Protein AF-A0AAV0QQA9-F1 (afdb_monomer)

Organism: NCBI:txid586396

pLDDT: mean 77.58, std 16.02, range [29.86, 94.38]

Mean predicted aligned error: 12.43 Å

Solvent-accessible surface area (backbone atoms only — not comparable to full-atom values): 11443 Å² total; per-residue (Å²): 140,77,88,80,91,84,87,75,90,75,85,81,75,82,81,75,74,81,84,78,64,74,69,57,43,52,48,34,55,59,49,48,31,74,75,67,46,83,84,53,61,51,66,62,53,77,58,55,70,63,53,49,38,50,51,11,55,74,72,71,30,35,32,35,40,39,40,46,50,91,84,52,66,86,41,33,60,57,30,48,58,58,16,48,31,25,69,72,39,20,53,53,39,59,76,53,29,38,33,35,56,30,35,35,84,43,76,69,24,26,51,45,36,69,76,71,67,56,70,92,45,61,36,30,38,34,36,31,38,59,41,84,85,81,44,69,43,81,76,46,79,45,66,37,78,59,55,40,69,57,50,47,53,50,54,51,48,53,47,63,71,41,46,61,54,51,54,51,55,48,56,52,47,53,53,50,52,55,51,51,54,53,51,54,50,52,55,52,52,51,54,51,53,53,55,54,60,65,71,78,114

Nearest PDB structures (foldseek):
  4ip6-assembly1_A  TM=7.383E-01  e=5.558E-05  Escherichia coli K-12
  2fwg-assembly1_A  TM=7.331E-01  e=1.052E-04  Escherichia coli
  2ju5-assembly1_A  TM=7.297E-01  e=1.122E-04  Chlamydia pneumoniae TW-183
  6dnu-assembly1_A  TM=6.941E-01  e=3.773E-04  Neisseria meningitidis alpha14
  1x5d-assembly1_A  TM=6.398E-01  e=3.509E-02  Homo sapiens

Secondary structure (DSSP, 8-state):
-------------------SSTHHHHHHHHHHHHHH-SSS---B--S-HHHHHHHHHHHT-EEEEEEE-TT--SSHHHIIIIIIT-HHHHHHHHHHEEEEEEETTSHHHHHIIIIII--SSSSEEEEEEE-STT-EEEEEEEES---HHHHHHHHHHHHHHHHHHHHHHHHHHHHHHHHHHHHHHHHHHHHHHHHHHTT--

Radius of gyration: 24.51 Å; Cα contacts (8 Å, |Δi|>4): 248; chains: 1; bounding box: 52×79×66 Å

InterPro domains:
  IPR006577 UAS [SM00594] (27-156)
  IPR036249 Thioredoxin-like superfamily [SSF52833] (24-165)
  IPR049483 Fas-associated factor 1/2-like, UAS domain [PF21021] (28-101)
  IPR050730 UBX domain-containing protein [PTHR23322] (15-189)

Sequence (201 aa):
MGNGSSRGEGRGRRDTNPEAGEDKEWTFLATFERQYGSSTHPFFYTCRFPEALKIADEERKFVFIYLHSPADRHFTPAFCKHTLSSDRVVQYLDDNFVTWGALADRGEGRQMAKTLLRPGTFPCCAVVAPAAGEDMTVLQQMEGPMSPEKLVEILRRTVEDHGLAFGHERAKERKRSKARAKEEEKLREEKLKKKKGQQYY

Foldseek 3Di:
DYDDDDDDDDDDDPPPPPPPAQPFLVVFVVVLCVLQNPPFAADADSDDLLVLQVVCVVVVAWAKEWEDEPVDPPAARVCSNFARRDPLNRVLCNVHHHYHYHYCVDDVNVVCCPPPQVAPAPRKMWIWHRDPDSDIDTQDIDHDHDGNVRNSVVVVVSCVVCVVVVVVVVVVVVVVVVVVVVVVVVVVVVVVVVVVVVVVD

Structure (mmCIF, N/CA/C/O backbone):
data_AF-A0AAV0QQA9-F1
#
_entry.id   AF-A0AAV0QQA9-F1
#
loop_
_atom_site.group_PDB
_atom_site.id
_atom_site.type_symbol
_atom_site.label_atom_id
_atom_site.label_alt_id
_atom_site.label_comp_id
_atom_site.label_asym_id
_atom_site.label_entity_id
_atom_site.label_seq_id
_atom_site.pdbx_PDB_ins_code
_atom_site.Cartn_x
_atom_site.Cartn_y
_atom_site.Cartn_z
_atom_site.occupancy
_atom_site.B_iso_or_equiv
_atom_site.auth_seq_id
_atom_site.auth_comp_id
_atom_site.auth_asym_id
_atom_site.auth_atom_id
_atom_site.pdbx_PDB_model_num
ATOM 1 N N . MET A 1 1 ? -35.594 66.632 -3.959 1.00 41.66 1 MET A N 1
ATOM 2 C CA . MET A 1 1 ? -35.094 65.738 -5.027 1.00 41.66 1 MET A CA 1
ATOM 3 C C . MET A 1 1 ? -33.586 65.681 -4.854 1.00 41.66 1 MET A C 1
ATOM 5 O O . MET A 1 1 ? -32.975 66.727 -4.941 1.00 41.66 1 MET A O 1
ATOM 9 N N . GLY A 1 2 ? -32.897 64.612 -4.497 1.00 36.81 2 GLY A N 1
ATOM 10 C CA . GLY A 1 2 ? -33.199 63.205 -4.283 1.00 36.81 2 GLY A CA 1
ATOM 11 C C . GLY A 1 2 ? -31.837 62.507 -4.390 1.00 36.81 2 GLY A C 1
ATOM 12 O O . GLY A 1 2 ? -31.191 62.710 -5.404 1.00 36.81 2 GLY A O 1
ATOM 13 N N . ASN A 1 3 ? -31.433 61.797 -3.329 1.00 29.86 3 ASN A N 1
ATOM 14 C CA . ASN A 1 3 ? -30.496 60.658 -3.224 1.00 29.86 3 ASN A CA 1
ATOM 15 C C . ASN A 1 3 ? -29.191 60.659 -4.069 1.00 29.86 3 ASN A C 1
ATOM 17 O O . ASN A 1 3 ? -29.175 60.951 -5.248 1.00 29.86 3 ASN A O 1
ATOM 21 N N . GLY A 1 4 ? -28.040 60.216 -3.578 1.00 32.75 4 GLY A N 1
ATOM 22 C CA . GLY A 1 4 ? -27.778 59.400 -2.409 1.00 32.75 4 GLY A CA 1
ATOM 23 C C . GLY A 1 4 ? -26.298 59.017 -2.351 1.00 32.75 4 GLY A C 1
ATOM 24 O O . GLY A 1 4 ? -25.580 59.010 -3.348 1.00 32.75 4 GLY A O 1
ATOM 25 N N . SER A 1 5 ? -25.883 58.725 -1.127 1.00 45.81 5 SER A N 1
ATOM 26 C CA . SER A 1 5 ? -24.598 58.176 -0.710 1.00 45.81 5 SER A CA 1
ATOM 27 C C . SER A 1 5 ? -24.237 56.885 -1.454 1.00 45.81 5 SER A C 1
ATOM 29 O O . SER A 1 5 ? -25.099 56.018 -1.594 1.00 45.81 5 SER A O 1
ATOM 31 N N . SER A 1 6 ? -22.976 56.719 -1.873 1.00 41.59 6 SER A N 1
ATOM 32 C CA . SER A 1 6 ? -22.348 55.398 -2.053 1.00 41.59 6 SER A CA 1
ATOM 33 C C . SER A 1 6 ? -20.850 55.495 -2.338 1.00 41.59 6 SER A C 1
ATOM 35 O O . SER A 1 6 ? -20.428 55.799 -3.448 1.00 41.59 6 SER A O 1
ATOM 37 N N . ARG A 1 7 ? -20.045 55.118 -1.346 1.00 38.47 7 ARG A N 1
ATOM 38 C CA . ARG A 1 7 ? -18.920 54.192 -1.542 1.00 38.47 7 ARG A CA 1
ATOM 39 C C . ARG A 1 7 ? -18.664 53.493 -0.212 1.00 38.47 7 ARG A C 1
ATOM 41 O O . ARG A 1 7 ? -17.766 53.840 0.543 1.00 38.47 7 ARG A O 1
ATOM 48 N N . GLY A 1 8 ? -19.580 52.576 0.092 1.00 36.56 8 GLY A N 1
ATOM 49 C CA . GLY A 1 8 ? -19.473 51.665 1.218 1.00 36.56 8 GLY A CA 1
ATOM 50 C C . GLY A 1 8 ? -18.363 50.646 0.991 1.00 36.56 8 GLY A C 1
ATOM 51 O O . GLY A 1 8 ? -18.184 50.123 -0.110 1.00 36.56 8 GLY A O 1
ATOM 52 N N . GLU A 1 9 ? -17.643 50.373 2.070 1.00 42.25 9 GLU A N 1
ATOM 53 C CA . GLU A 1 9 ? -16.852 49.170 2.263 1.00 42.25 9 GLU A CA 1
ATOM 54 C C . GLU A 1 9 ? -17.749 47.933 2.106 1.00 42.25 9 GLU A C 1
ATOM 56 O O . GLU A 1 9 ? -18.816 47.832 2.713 1.00 42.25 9 GLU A O 1
ATOM 61 N N . GLY A 1 10 ? -17.310 46.980 1.287 1.00 36.19 10 GLY A N 1
ATOM 62 C CA . GLY A 1 10 ? -18.016 45.733 1.018 1.00 36.19 10 GLY A CA 1
ATOM 63 C C . GLY A 1 10 ? -17.043 44.567 1.027 1.00 36.19 10 GLY A C 1
ATOM 64 O O . GLY A 1 10 ? -16.329 44.326 0.062 1.00 36.19 10 GLY A O 1
ATOM 65 N N . ARG A 1 11 ? -17.018 43.868 2.160 1.00 37.09 11 ARG A N 1
ATOM 66 C CA . ARG A 1 11 ? -16.350 42.587 2.395 1.00 37.09 11 ARG A CA 1
ATOM 67 C C . ARG A 1 11 ? -16.801 41.508 1.406 1.00 37.09 11 ARG A C 1
ATOM 69 O O . ARG A 1 11 ? -17.987 41.396 1.120 1.00 37.09 11 ARG A O 1
ATOM 76 N N . GLY A 1 12 ? -15.880 40.589 1.114 1.00 34.88 12 GLY A N 1
ATOM 77 C CA . GLY A 1 12 ? -16.181 39.232 0.651 1.00 34.88 12 GLY A CA 1
ATOM 78 C C . GLY A 1 12 ? -16.354 39.146 -0.866 1.00 34.88 12 GLY A C 1
ATOM 79 O O . GLY A 1 12 ? -17.072 39.925 -1.464 1.00 34.88 12 GLY A O 1
ATOM 80 N N . ARG A 1 13 ? -15.735 38.194 -1.550 1.00 37.91 13 ARG A N 1
ATOM 81 C CA . ARG A 1 13 ? -15.593 36.797 -1.156 1.00 37.91 13 ARG A CA 1
ATOM 82 C C . ARG A 1 13 ? -14.170 36.336 -1.449 1.00 37.91 13 ARG A C 1
ATOM 84 O O . ARG A 1 13 ? -13.656 36.533 -2.540 1.00 37.91 13 ARG A O 1
ATOM 91 N N . ARG A 1 14 ? -13.541 35.710 -0.449 1.00 38.16 14 ARG A N 1
ATOM 92 C CA . ARG A 1 14 ? -12.559 34.669 -0.739 1.00 38.16 14 ARG A CA 1
ATOM 93 C C . ARG A 1 14 ? -13.340 33.641 -1.537 1.00 38.16 14 ARG A C 1
ATOM 95 O O . ARG A 1 14 ? -14.238 33.023 -0.967 1.00 38.16 14 ARG A O 1
ATOM 102 N N . ASP A 1 15 ? -13.021 33.499 -2.813 1.00 35.72 15 ASP A N 1
ATOM 103 C CA . ASP A 1 15 ? -13.342 32.289 -3.547 1.00 35.72 15 ASP A CA 1
ATOM 104 C C . ASP A 1 15 ? -12.532 31.177 -2.878 1.00 35.72 15 ASP A C 1
ATOM 106 O O . ASP A 1 15 ? -11.399 30.864 -3.239 1.00 35.72 15 ASP A O 1
ATOM 110 N N . THR A 1 16 ? -13.070 30.648 -1.781 1.00 38.66 16 THR A N 1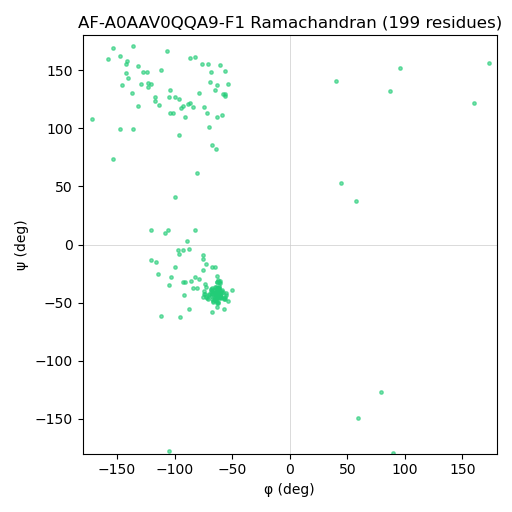
ATOM 111 C CA . THR A 1 16 ? -12.681 29.345 -1.272 1.00 38.66 16 THR A CA 1
ATOM 112 C C . THR A 1 16 ? -13.174 28.370 -2.318 1.00 38.66 16 THR A C 1
ATOM 114 O O . THR A 1 16 ? -14.306 27.912 -2.223 1.00 38.66 16 THR A O 1
ATOM 117 N N . ASN A 1 17 ? -12.361 28.137 -3.347 1.00 38.09 17 ASN A N 1
ATOM 118 C CA . ASN A 1 17 ? -12.545 27.009 -4.237 1.00 38.09 17 ASN A CA 1
ATOM 119 C C . ASN A 1 17 ? -12.371 25.735 -3.389 1.00 38.09 17 ASN A C 1
ATOM 121 O O . ASN A 1 17 ? -11.249 25.491 -2.932 1.00 38.09 17 ASN A O 1
ATOM 125 N N . PRO A 1 18 ? -13.430 24.953 -3.113 1.00 44.25 18 PRO A N 1
ATOM 126 C CA . PRO A 1 18 ? -13.302 23.693 -2.397 1.00 44.25 18 PRO A CA 1
ATOM 127 C C . PRO A 1 18 ? -13.002 22.525 -3.354 1.00 44.25 18 PRO A C 1
ATOM 129 O O . PRO A 1 18 ? -12.749 21.422 -2.887 1.00 44.25 18 PRO A O 1
ATOM 132 N N . GLU A 1 19 ? -12.966 22.742 -4.672 1.00 43.50 19 GLU A N 1
ATOM 133 C CA . GLU A 1 19 ? -12.938 21.680 -5.691 1.00 43.50 19 GLU A CA 1
ATOM 134 C C . GLU A 1 19 ? -11.530 21.411 -6.253 1.00 43.50 19 GLU A C 1
ATOM 136 O O . GLU A 1 19 ? -11.341 21.264 -7.449 1.00 43.50 19 GLU A O 1
ATOM 141 N N . ALA A 1 20 ? -10.489 21.402 -5.415 1.00 46.44 20 ALA A N 1
ATOM 142 C CA . ALA A 1 20 ? -9.110 21.115 -5.865 1.00 46.44 20 ALA A CA 1
ATOM 143 C C . ALA A 1 20 ? -8.479 19.891 -5.176 1.00 46.44 20 ALA A C 1
ATOM 145 O O . ALA A 1 20 ? -7.248 19.705 -5.223 1.00 46.44 20 ALA A O 1
ATOM 146 N N . GLY A 1 21 ? -9.317 19.118 -4.481 1.00 45.38 21 GLY A N 1
ATOM 147 C CA . GLY A 1 21 ? -8.958 17.877 -3.803 1.00 45.38 21 GLY A CA 1
ATOM 148 C C . GLY A 1 21 ? -9.063 16.673 -4.732 1.00 45.38 21 GLY A C 1
ATOM 149 O O . GLY A 1 21 ? -8.058 16.014 -4.940 1.00 45.38 21 GLY A O 1
ATOM 150 N N . GLU A 1 22 ? -10.231 16.469 -5.343 1.00 43.78 22 GLU A N 1
ATOM 151 C CA . GLU A 1 22 ? -10.630 15.202 -5.986 1.00 43.78 22 GLU A CA 1
ATOM 152 C C . GLU A 1 22 ? -9.960 14.936 -7.353 1.00 43.78 22 GLU A C 1
ATOM 154 O O . GLU A 1 22 ? -9.802 13.789 -7.771 1.00 43.78 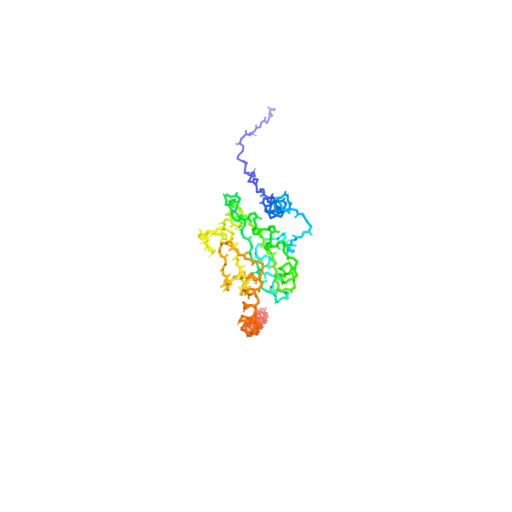22 GLU A O 1
ATOM 159 N N . ASP A 1 23 ? -9.476 15.975 -8.043 1.00 53.06 23 ASP A N 1
ATOM 160 C CA . ASP A 1 23 ? -8.895 15.839 -9.389 1.00 53.06 23 ASP A CA 1
ATOM 161 C C . ASP A 1 23 ? -7.504 15.174 -9.411 1.00 53.06 23 ASP A C 1
ATOM 163 O O . ASP A 1 23 ? -6.998 14.766 -10.465 1.00 53.06 23 ASP A O 1
ATOM 167 N N . LYS A 1 24 ? -6.814 15.095 -8.267 1.00 56.16 24 LYS A N 1
ATOM 168 C CA . LYS A 1 24 ? -5.381 14.753 -8.223 1.00 56.16 24 LYS A CA 1
ATOM 169 C C . LYS A 1 24 ? -5.122 13.265 -8.037 1.00 56.16 24 LYS A C 1
ATOM 171 O O . LYS A 1 24 ? -4.135 12.772 -8.587 1.00 56.16 24 LYS A O 1
ATOM 176 N N . GLU A 1 25 ? -5.977 12.547 -7.317 1.00 56.91 25 GLU A N 1
ATOM 177 C CA . GLU A 1 25 ? -5.848 11.099 -7.139 1.00 56.91 25 GLU A CA 1
ATOM 178 C C . GLU A 1 25 ? -6.235 10.357 -8.422 1.00 56.91 25 GLU A C 1
ATOM 180 O O . GLU A 1 25 ? -5.486 9.492 -8.885 1.00 56.91 25 GLU A O 1
ATOM 185 N N . TRP A 1 26 ? -7.320 10.775 -9.085 1.00 61.62 26 TRP A N 1
ATOM 186 C CA . TRP A 1 26 ? -7.702 10.213 -10.385 1.00 61.62 26 TRP A CA 1
ATOM 187 C C . TRP A 1 26 ? -6.615 10.440 -11.446 1.00 61.62 26 TRP A C 1
ATOM 189 O O . TRP A 1 26 ? -6.370 9.589 -12.304 1.00 61.62 26 TRP A O 1
ATOM 199 N N . THR A 1 27 ? -5.870 11.545 -11.327 1.00 74.50 27 THR A N 1
ATOM 200 C CA . THR A 1 27 ? -4.728 11.849 -12.196 1.00 74.50 27 THR A CA 1
ATOM 201 C C . THR A 1 27 ? -3.619 10.790 -12.117 1.00 74.50 27 THR A C 1
ATOM 203 O O . THR A 1 27 ? -2.957 10.554 -13.134 1.00 74.50 27 THR A O 1
ATOM 206 N N . PHE A 1 28 ? -3.382 10.146 -10.965 1.00 82.56 28 PHE A N 1
ATOM 207 C CA . PHE A 1 28 ? -2.393 9.063 -10.872 1.00 82.56 28 PHE A CA 1
ATOM 208 C C . PHE A 1 28 ? -2.853 7.845 -11.674 1.00 82.56 28 PHE A C 1
ATOM 210 O O . PHE A 1 28 ? -2.153 7.453 -12.609 1.00 82.56 28 PHE A O 1
ATOM 217 N N . LEU A 1 29 ? -4.032 7.301 -11.354 1.00 81.69 29 LEU A N 1
ATOM 218 C CA . LEU A 1 29 ? -4.533 6.075 -11.976 1.00 81.69 29 LEU A CA 1
ATOM 219 C C . LEU A 1 29 ? -4.706 6.257 -13.489 1.00 81.69 29 LEU A C 1
ATOM 221 O O . LEU A 1 29 ? -4.170 5.474 -14.268 1.00 81.69 29 LEU A O 1
ATOM 225 N N . ALA A 1 30 ? -5.298 7.374 -13.924 1.00 81.31 30 ALA A N 1
ATOM 226 C CA . ALA A 1 30 ? -5.431 7.698 -15.344 1.00 81.31 30 ALA A CA 1
ATOM 227 C C . ALA A 1 30 ? -4.074 7.860 -16.056 1.00 81.31 30 ALA A C 1
ATOM 229 O O . ALA A 1 30 ? -3.951 7.601 -17.254 1.00 81.31 30 ALA A O 1
ATOM 230 N N . THR A 1 31 ? -3.031 8.315 -15.352 1.00 81.00 31 THR A N 1
ATOM 231 C CA . THR A 1 31 ? -1.671 8.381 -15.911 1.00 81.00 31 THR A CA 1
ATOM 232 C C . THR A 1 31 ? -1.034 7.000 -15.997 1.00 81.00 31 THR A C 1
ATOM 234 O O . THR A 1 31 ? -0.378 6.712 -16.998 1.00 81.00 31 THR A O 1
ATOM 237 N N . PHE A 1 32 ? -1.235 6.161 -14.982 1.00 81.81 32 PHE A N 1
ATOM 238 C CA . PHE A 1 32 ? -0.730 4.796 -14.939 1.00 81.81 32 PHE A CA 1
ATOM 239 C C . PHE A 1 32 ? -1.352 3.952 -16.056 1.00 81.81 32 PHE A C 1
ATOM 241 O O . PHE A 1 32 ? -0.632 3.428 -16.902 1.00 81.81 32 PHE A O 1
ATOM 248 N N . GLU A 1 33 ? -2.680 3.915 -16.137 1.00 84.06 33 GLU A N 1
ATOM 249 C CA . GLU A 1 33 ? -3.412 3.159 -17.155 1.00 84.06 33 GLU A CA 1
ATOM 250 C C . GLU A 1 33 ? -3.073 3.620 -18.576 1.00 84.06 33 GLU A C 1
ATOM 252 O O . GLU A 1 33 ? -2.849 2.800 -19.464 1.00 84.06 33 GLU A O 1
ATOM 257 N N . ARG A 1 34 ? -2.924 4.932 -18.798 1.00 82.88 34 ARG A N 1
ATOM 258 C CA . ARG A 1 34 ? -2.508 5.466 -20.105 1.00 82.88 34 ARG A CA 1
ATOM 259 C C . ARG A 1 34 ? -1.103 5.011 -20.515 1.00 82.88 34 ARG A C 1
ATOM 261 O O . ARG A 1 34 ? -0.829 4.903 -21.707 1.00 82.88 34 ARG A O 1
ATOM 268 N N . GLN A 1 35 ? -0.195 4.803 -19.563 1.00 77.88 35 GLN A N 1
ATOM 269 C CA . GLN A 1 35 ? 1.197 4.424 -19.844 1.00 77.88 35 GLN A CA 1
ATOM 270 C C . GLN A 1 35 ? 1.418 2.907 -19.892 1.00 77.88 35 GLN A C 1
ATOM 272 O O . GLN A 1 35 ? 2.288 2.436 -20.634 1.00 77.88 35 GLN A O 1
ATOM 277 N N . TYR A 1 36 ? 0.660 2.152 -19.099 1.00 78.25 36 TYR A N 1
ATOM 278 C CA . TYR A 1 36 ? 0.912 0.734 -18.837 1.00 78.25 36 TYR A CA 1
ATOM 279 C C . TYR A 1 36 ? -0.248 -0.185 -19.237 1.00 78.25 36 TYR A C 1
ATOM 281 O O . TYR A 1 36 ? -0.022 -1.381 -19.395 1.00 78.25 36 TYR A O 1
ATOM 289 N N . GLY A 1 37 ? -1.427 0.374 -19.514 1.00 74.88 37 GLY A N 1
ATOM 290 C CA . GLY A 1 37 ? -2.650 -0.351 -19.850 1.00 74.88 37 GLY A CA 1
ATOM 291 C C . GLY A 1 37 ? -3.550 -0.574 -18.633 1.00 74.88 37 GLY A C 1
ATOM 292 O O . GLY A 1 37 ? -3.073 -0.663 -17.504 1.00 74.88 37 GLY A O 1
ATOM 293 N N . SER A 1 38 ? -4.857 -0.682 -18.875 1.00 72.31 38 SER A N 1
ATOM 294 C CA . SER A 1 38 ? -5.877 -0.907 -17.835 1.00 72.31 38 SER A CA 1
ATOM 295 C C . SER A 1 38 ? -6.151 -2.393 -17.549 1.00 72.31 38 SER A C 1
ATOM 297 O O . SER A 1 38 ? -7.064 -2.710 -16.797 1.00 72.31 38 SER A O 1
ATOM 299 N N . SER A 1 39 ? -5.439 -3.331 -18.190 1.00 70.12 39 SER A N 1
ATOM 300 C CA . SER A 1 39 ? -5.821 -4.755 -18.168 1.00 70.12 39 SER A CA 1
ATOM 301 C C . SER A 1 39 ? -5.300 -5.541 -16.965 1.00 70.12 39 SER A C 1
ATOM 303 O O . SER A 1 39 ? -5.955 -6.489 -16.544 1.00 70.12 39 SER A O 1
ATOM 305 N N . THR A 1 40 ? -4.128 -5.189 -16.429 1.00 80.06 40 THR A N 1
ATOM 306 C CA . THR A 1 40 ? -3.502 -5.955 -15.340 1.00 80.06 40 THR A CA 1
ATOM 307 C C . THR A 1 40 ? -2.730 -5.015 -14.425 1.00 80.06 40 THR A C 1
ATOM 309 O O . THR A 1 40 ? -1.618 -4.598 -14.743 1.00 80.06 40 THR A O 1
ATOM 312 N N . HIS A 1 41 ? -3.325 -4.641 -13.297 1.00 84.06 41 HIS A N 1
ATOM 313 C CA . HIS A 1 41 ? -2.672 -3.891 -12.228 1.00 84.06 41 HIS A CA 1
ATOM 314 C C . HIS A 1 41 ? -3.429 -4.097 -10.906 1.00 84.06 41 HIS A C 1
ATOM 316 O O . HIS A 1 41 ? -4.604 -4.458 -10.950 1.00 84.06 41 HIS A O 1
ATOM 322 N N . PRO A 1 42 ? -2.790 -3.852 -9.747 1.00 85.50 42 PRO A N 1
ATOM 323 C CA . PRO A 1 42 ? -3.460 -3.931 -8.451 1.00 85.50 42 PRO A CA 1
ATOM 324 C C . PRO A 1 42 ? -4.622 -2.943 -8.362 1.00 85.50 42 PRO A C 1
ATOM 326 O O . PRO A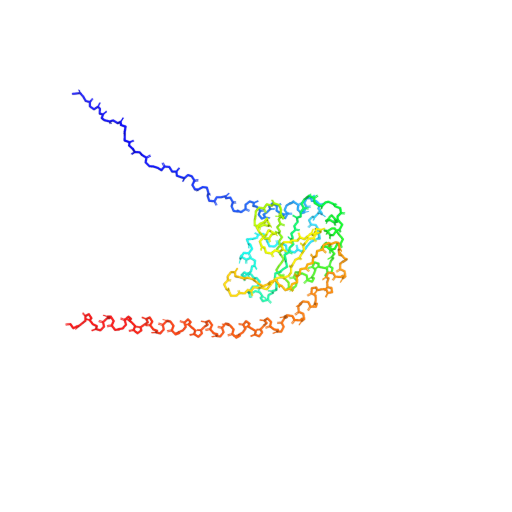 1 42 ? -4.606 -1.896 -9.024 1.00 85.50 42 PRO A O 1
ATOM 329 N N . PHE A 1 43 ? -5.608 -3.235 -7.520 1.00 87.69 43 PHE A N 1
ATOM 330 C CA . PHE A 1 43 ? -6.715 -2.321 -7.282 1.00 87.69 43 PHE A CA 1
ATOM 331 C C . PHE A 1 43 ? -6.234 -1.088 -6.502 1.00 87.69 43 PHE A C 1
ATOM 333 O O . PHE A 1 43 ? -6.030 -1.126 -5.288 1.00 87.69 43 PHE A O 1
ATOM 340 N N . PHE A 1 44 ? -6.035 0.026 -7.212 1.00 87.75 44 PHE A N 1
ATOM 341 C CA . PHE A 1 44 ? -5.629 1.291 -6.607 1.00 87.75 44 PHE A CA 1
ATOM 342 C C . PHE A 1 44 ? -6.842 2.050 -6.072 1.00 87.75 44 PHE A C 1
ATOM 344 O O . PHE A 1 44 ? -7.704 2.484 -6.836 1.00 87.75 44 PHE A O 1
ATOM 351 N N . TYR A 1 45 ? -6.868 2.293 -4.765 1.00 85.81 45 TYR A N 1
ATOM 352 C CA . TYR A 1 45 ? -7.903 3.109 -4.143 1.00 85.81 45 TYR A CA 1
ATOM 353 C C . TYR A 1 45 ? -7.712 4.584 -4.517 1.00 85.81 45 TYR A C 1
ATOM 355 O O . TYR A 1 45 ? -6.753 5.230 -4.089 1.00 85.81 45 TYR A O 1
ATOM 363 N N . THR A 1 46 ? -8.652 5.135 -5.287 1.00 82.88 46 THR A N 1
ATOM 364 C CA . THR A 1 46 ? -8.696 6.551 -5.685 1.00 82.88 46 THR A CA 1
ATOM 365 C C . THR A 1 46 ? -9.288 7.412 -4.568 1.00 82.88 46 THR A C 1
ATOM 367 O O . THR A 1 46 ? -10.359 7.996 -4.708 1.00 82.88 46 THR A O 1
ATOM 370 N N . CYS A 1 47 ? -8.617 7.423 -3.423 1.00 84.00 47 CYS A N 1
ATOM 371 C CA . CYS A 1 47 ? -9.010 8.169 -2.232 1.00 84.00 47 CYS A CA 1
ATOM 372 C C . CYS A 1 47 ? -7.781 8.852 -1.629 1.00 84.00 47 CYS A C 1
ATOM 374 O O . CYS A 1 47 ? -6.643 8.585 -2.037 1.00 84.00 47 CYS A O 1
ATOM 376 N N . ARG A 1 48 ? -7.987 9.726 -0.647 1.00 85.88 48 ARG A N 1
ATOM 377 C CA . ARG A 1 48 ? -6.866 10.371 0.043 1.00 85.88 48 ARG A CA 1
ATOM 378 C C . ARG A 1 48 ? -6.129 9.379 0.933 1.00 85.88 48 ARG A C 1
ATOM 380 O O . ARG A 1 48 ? -6.711 8.415 1.428 1.00 85.88 48 ARG A O 1
ATOM 387 N N . PHE A 1 49 ? -4.855 9.636 1.219 1.00 87.50 49 PHE A N 1
ATOM 388 C CA . PHE A 1 49 ? -4.070 8.712 2.044 1.00 87.50 49 PHE A CA 1
ATOM 389 C C . PHE A 1 49 ? -4.692 8.403 3.432 1.00 87.50 49 PHE A C 1
ATOM 391 O O . PHE A 1 49 ? -4.749 7.229 3.803 1.00 87.50 49 PHE A O 1
ATOM 398 N N . PRO A 1 50 ? -5.233 9.382 4.192 1.00 88.00 50 PRO A N 1
ATOM 399 C CA . PRO A 1 50 ? -5.911 9.093 5.461 1.00 88.00 50 PRO A CA 1
ATOM 400 C C . PRO A 1 50 ? -7.172 8.228 5.309 1.00 88.00 50 PRO A C 1
ATOM 402 O O . PRO A 1 50 ? -7.551 7.522 6.241 1.00 88.00 50 PRO A O 1
ATOM 405 N N . GLU A 1 51 ? -7.833 8.273 4.152 1.00 89.19 51 GLU A N 1
ATOM 406 C CA . GLU A 1 51 ? -8.991 7.425 3.847 1.00 89.19 51 GLU A CA 1
ATOM 407 C C . GLU A 1 51 ? -8.537 5.991 3.561 1.00 89.19 51 GLU A C 1
ATOM 409 O O . GLU A 1 51 ? -9.098 5.057 4.128 1.00 89.19 51 GLU A O 1
ATOM 414 N N . ALA A 1 52 ? -7.450 5.811 2.801 1.00 90.00 52 ALA A N 1
ATOM 415 C CA . ALA A 1 52 ? -6.836 4.500 2.586 1.00 90.00 52 ALA A CA 1
ATOM 416 C C . ALA A 1 52 ? -6.401 3.838 3.908 1.00 90.00 52 ALA A C 1
ATOM 418 O O . ALA A 1 52 ? -6.606 2.639 4.093 1.00 90.00 52 ALA A O 1
ATOM 419 N N . LEU A 1 53 ? -5.864 4.613 4.862 1.00 89.12 53 LEU A N 1
ATOM 420 C CA . LEU A 1 53 ? -5.545 4.112 6.206 1.00 89.12 53 LEU A CA 1
ATOM 421 C C . LEU A 1 53 ? -6.787 3.647 6.970 1.00 89.12 53 LEU A C 1
ATOM 423 O O . LEU A 1 53 ? -6.731 2.611 7.629 1.00 89.12 53 LEU A O 1
ATOM 427 N N . LYS A 1 54 ? -7.905 4.377 6.873 1.00 88.06 54 LYS A N 1
ATOM 428 C CA . LYS A 1 54 ? -9.175 3.987 7.506 1.00 88.06 54 LYS A CA 1
ATOM 429 C C . LYS A 1 54 ? -9.715 2.693 6.906 1.00 88.06 54 LYS A C 1
ATOM 431 O O . LYS A 1 54 ? -10.057 1.789 7.660 1.00 88.06 54 LYS A O 1
ATOM 436 N N . ILE A 1 55 ? -9.705 2.566 5.578 1.00 88.94 55 ILE A N 1
ATOM 437 C CA . ILE A 1 55 ? -10.123 1.339 4.881 1.00 88.94 55 ILE A CA 1
ATOM 438 C C . ILE A 1 55 ? -9.244 0.160 5.312 1.00 88.94 55 ILE A C 1
ATOM 440 O O . ILE A 1 55 ? -9.756 -0.893 5.679 1.00 88.94 55 ILE A O 1
ATOM 444 N N . ALA A 1 56 ? -7.923 0.341 5.349 1.00 88.38 56 ALA A N 1
ATOM 445 C CA . ALA A 1 56 ? -7.003 -0.701 5.797 1.00 88.38 56 ALA A CA 1
ATOM 446 C C . ALA A 1 56 ? -7.219 -1.080 7.268 1.00 88.38 56 ALA A C 1
ATOM 448 O O . ALA A 1 56 ? -7.174 -2.261 7.625 1.00 88.38 56 ALA A O 1
ATOM 449 N N . ASP A 1 57 ? -7.512 -0.100 8.126 1.00 85.38 57 ASP A N 1
ATOM 450 C CA . ASP A 1 57 ? -7.860 -0.342 9.522 1.00 85.38 57 ASP A CA 1
ATOM 451 C C . ASP A 1 57 ? -9.159 -1.165 9.630 1.00 85.38 57 ASP A C 1
ATOM 453 O O . ASP A 1 57 ? -9.211 -2.155 10.372 1.00 85.38 57 ASP A O 1
ATOM 457 N N . GLU A 1 58 ? -10.192 -0.825 8.860 1.00 84.75 58 GLU A N 1
ATOM 458 C CA . GLU A 1 58 ? -11.479 -1.529 8.822 1.00 84.75 58 GLU A CA 1
ATOM 459 C C . GLU A 1 58 ? -11.354 -2.959 8.273 1.00 84.75 58 GLU A C 1
ATOM 461 O O . GLU A 1 58 ? -11.816 -3.904 8.923 1.00 84.75 58 GLU A O 1
ATOM 466 N N . GLU A 1 59 ? -10.654 -3.139 7.150 1.00 85.00 59 GLU A N 1
ATOM 467 C CA . GLU A 1 59 ? -10.405 -4.438 6.507 1.00 85.00 59 GLU A CA 1
ATOM 468 C C . GLU A 1 59 ? -9.347 -5.289 7.233 1.00 85.00 59 GLU A C 1
ATOM 470 O O . GLU A 1 59 ? -9.189 -6.472 6.937 1.00 85.00 59 GLU A O 1
ATOM 475 N N . ARG A 1 60 ? -8.649 -4.721 8.227 1.00 81.38 60 ARG A N 1
ATOM 476 C CA . ARG A 1 60 ? -7.505 -5.335 8.932 1.00 81.38 60 ARG A CA 1
ATOM 477 C C . ARG A 1 60 ? -6.354 -5.728 8.005 1.00 81.38 60 ARG A C 1
ATOM 479 O O . ARG A 1 60 ? -5.692 -6.741 8.232 1.00 81.38 60 ARG A O 1
ATOM 486 N N . LYS A 1 61 ? -6.106 -4.899 7.000 1.00 88.56 61 LYS A N 1
ATOM 487 C CA . LYS A 1 61 ? -5.019 -5.048 6.034 1.00 88.56 61 LYS A CA 1
ATOM 488 C C . LYS A 1 61 ? -3.924 -4.015 6.298 1.00 88.56 61 LYS A C 1
ATOM 490 O O . LYS A 1 61 ? -4.115 -3.055 7.045 1.00 88.56 61 LYS A O 1
ATOM 495 N N . PHE A 1 62 ? -2.766 -4.214 5.680 1.00 91.06 62 PHE A N 1
ATOM 496 C CA . PHE A 1 62 ? -1.739 -3.175 5.589 1.00 91.06 62 PHE A CA 1
ATOM 497 C C . PHE A 1 62 ? -1.999 -2.296 4.362 1.00 91.06 62 PHE A C 1
ATOM 499 O O . PHE A 1 62 ? -2.691 -2.711 3.434 1.00 91.06 62 PHE A O 1
ATOM 506 N N . VAL A 1 63 ? -1.429 -1.093 4.327 1.00 92.25 63 VAL A N 1
ATOM 507 C CA . VAL A 1 63 ? -1.472 -0.245 3.130 1.00 92.25 63 VAL A CA 1
ATOM 508 C C . VAL A 1 63 ? -0.189 -0.448 2.336 1.00 92.25 63 VAL A C 1
ATOM 510 O O . VAL A 1 63 ? 0.911 -0.271 2.864 1.00 92.25 63 VAL A O 1
ATOM 513 N N . PHE A 1 64 ? -0.327 -0.799 1.061 1.00 94.38 64 PHE A N 1
ATOM 514 C CA . PHE A 1 64 ? 0.772 -0.786 0.104 1.00 94.38 64 PHE A CA 1
ATOM 515 C C . PHE A 1 64 ? 0.763 0.546 -0.646 1.00 94.38 64 PHE A C 1
ATOM 517 O O . PHE A 1 64 ? -0.190 0.869 -1.347 1.00 94.38 64 PHE A O 1
ATOM 524 N N . ILE A 1 65 ? 1.826 1.327 -0.491 1.00 91.94 65 ILE A N 1
ATOM 525 C CA . ILE A 1 65 ? 2.016 2.624 -1.132 1.00 91.94 65 ILE A CA 1
ATOM 526 C C . ILE A 1 65 ? 2.918 2.446 -2.347 1.00 91.94 65 ILE A C 1
ATOM 528 O O . ILE A 1 65 ? 4.052 1.984 -2.219 1.00 91.94 65 ILE A O 1
ATOM 532 N N . TYR A 1 66 ? 2.460 2.920 -3.501 1.00 90.69 66 TYR A N 1
ATOM 533 C CA . TYR A 1 66 ? 3.280 3.078 -4.694 1.00 90.69 66 TYR A CA 1
ATOM 534 C C . TYR A 1 66 ? 3.455 4.558 -5.048 1.00 90.69 66 TYR A C 1
ATOM 536 O O . TYR A 1 66 ? 2.487 5.274 -5.316 1.00 90.69 66 TYR A O 1
ATOM 544 N N . LEU A 1 67 ? 4.707 5.021 -5.075 1.00 87.94 67 LEU A N 1
ATOM 545 C CA . LEU A 1 67 ? 5.048 6.371 -5.510 1.00 87.94 67 LEU A CA 1
ATOM 546 C C . LEU A 1 67 ? 5.598 6.354 -6.934 1.00 87.94 67 LEU A C 1
ATOM 548 O O . LEU A 1 67 ? 6.705 5.880 -7.203 1.00 87.94 67 LEU A O 1
ATOM 552 N N . HIS A 1 68 ? 4.835 6.948 -7.844 1.00 84.38 68 HIS A N 1
ATOM 553 C CA . HIS A 1 68 ? 5.196 7.048 -9.246 1.00 84.38 68 HIS A CA 1
ATOM 554 C C . HIS A 1 68 ? 5.931 8.357 -9.537 1.00 84.38 68 HIS A C 1
ATOM 556 O O . HIS A 1 68 ? 5.373 9.442 -9.361 1.00 84.38 68 HIS A O 1
ATOM 562 N N . SER A 1 69 ? 7.172 8.267 -10.017 1.00 81.31 69 SER A N 1
ATOM 563 C CA . SER A 1 69 ? 7.947 9.424 -10.475 1.00 81.31 69 SER A CA 1
ATOM 564 C C . SER A 1 69 ? 7.988 9.464 -12.006 1.00 81.31 69 SER A C 1
ATOM 566 O O . SER A 1 69 ? 8.628 8.608 -12.614 1.00 81.31 69 SER A O 1
ATOM 568 N N . PRO A 1 70 ? 7.366 10.464 -12.661 1.00 71.81 70 PRO A N 1
ATOM 569 C CA . PRO A 1 70 ? 7.417 10.604 -14.121 1.00 71.81 70 PRO A CA 1
ATOM 570 C C . PRO A 1 70 ? 8.812 10.952 -14.667 1.00 71.81 70 PRO A C 1
ATOM 572 O O . PRO A 1 70 ? 9.056 10.816 -15.871 1.00 71.81 70 PRO A O 1
ATOM 575 N N . ALA A 1 71 ? 9.690 11.464 -13.798 1.00 71.38 71 ALA A N 1
ATOM 576 C CA . ALA A 1 71 ? 11.037 11.909 -14.137 1.00 71.38 71 ALA A CA 1
ATOM 577 C C . ALA A 1 71 ? 12.025 10.740 -14.265 1.00 71.38 71 ALA A C 1
ATOM 579 O O . ALA A 1 71 ? 12.957 10.819 -15.061 1.00 71.38 71 ALA A O 1
ATOM 580 N N . ASP A 1 72 ? 11.803 9.648 -13.529 1.00 67.94 72 ASP A N 1
ATOM 581 C CA . ASP A 1 72 ? 12.668 8.472 -13.567 1.00 67.94 72 ASP A CA 1
ATOM 582 C C . ASP A 1 72 ? 12.092 7.425 -14.524 1.00 67.94 72 ASP A C 1
ATOM 584 O O . ASP A 1 72 ? 11.201 6.643 -14.183 1.00 67.94 72 ASP A O 1
ATOM 588 N N . ARG A 1 73 ? 12.560 7.458 -15.773 1.00 68.19 73 ARG A N 1
ATOM 589 C CA . ARG A 1 73 ? 12.045 6.605 -16.855 1.00 68.19 73 ARG A CA 1
ATOM 590 C C . ARG A 1 73 ? 12.872 5.348 -17.101 1.00 68.19 73 ARG A C 1
ATOM 592 O O . ARG A 1 73 ? 12.471 4.543 -17.937 1.00 68.19 73 ARG A O 1
ATOM 599 N N . HIS A 1 74 ? 14.000 5.170 -16.416 1.00 72.62 74 HIS A N 1
ATOM 600 C CA . HIS A 1 74 ? 14.908 4.063 -16.720 1.00 72.62 74 HIS A CA 1
ATOM 601 C C . HIS A 1 74 ? 14.384 2.725 -16.199 1.00 72.62 74 HIS A C 1
ATOM 603 O O . HIS A 1 74 ? 14.369 1.750 -16.946 1.00 72.62 74 HIS A O 1
ATOM 609 N N . PHE A 1 75 ? 13.893 2.686 -14.959 1.00 73.88 75 PHE A N 1
ATOM 610 C CA . PHE A 1 75 ? 13.450 1.439 -14.324 1.00 73.88 75 PHE A CA 1
ATOM 611 C C . PHE A 1 75 ? 11.947 1.393 -14.034 1.00 73.88 75 PHE A C 1
ATOM 613 O O . PHE A 1 75 ? 11.354 0.312 -14.016 1.00 73.88 75 PHE A O 1
ATOM 620 N N . THR A 1 76 ? 11.304 2.553 -13.881 1.00 78.62 76 THR A N 1
ATOM 621 C CA . THR A 1 76 ? 9.873 2.662 -13.562 1.00 78.62 76 THR A CA 1
ATOM 622 C C . THR A 1 76 ? 8.963 1.940 -14.565 1.00 78.62 76 THR A C 1
ATOM 624 O O . THR A 1 76 ? 8.089 1.198 -14.113 1.00 78.62 76 THR A O 1
ATOM 627 N N . PRO A 1 77 ? 9.150 2.054 -15.900 1.00 81.12 77 PRO A N 1
ATOM 628 C CA . PRO A 1 77 ? 8.254 1.396 -16.850 1.00 81.12 77 PRO A CA 1
ATOM 629 C C . PRO A 1 77 ? 8.335 -0.130 -16.811 1.00 81.12 77 PRO A C 1
ATOM 631 O O . PRO A 1 77 ? 7.306 -0.801 -16.874 1.00 81.12 77 PRO A O 1
ATOM 634 N N . ALA A 1 78 ? 9.549 -0.676 -16.689 1.00 81.12 78 ALA A N 1
ATOM 635 C CA . ALA A 1 78 ? 9.765 -2.116 -16.602 1.00 81.12 78 ALA A CA 1
ATOM 636 C C . ALA A 1 78 ? 9.153 -2.679 -15.314 1.00 81.12 78 ALA A C 1
ATOM 638 O O . ALA A 1 78 ? 8.466 -3.694 -15.353 1.00 81.12 78 ALA A O 1
ATOM 639 N N . PHE A 1 79 ? 9.324 -1.977 -14.193 1.00 84.38 79 PHE A N 1
ATOM 640 C CA . PHE A 1 79 ? 8.705 -2.356 -12.928 1.00 84.38 79 PHE A CA 1
ATOM 641 C C . PHE A 1 79 ? 7.174 -2.325 -12.993 1.00 84.38 79 PHE A C 1
ATOM 643 O O . PHE A 1 79 ? 6.528 -3.271 -12.555 1.00 84.38 79 PHE A O 1
ATOM 650 N N . CYS A 1 80 ? 6.572 -1.285 -13.579 1.00 83.88 80 CYS A N 1
ATOM 651 C CA . CYS A 1 80 ? 5.114 -1.227 -13.702 1.00 83.88 80 CYS A CA 1
ATOM 652 C C . CYS A 1 80 ? 4.589 -2.378 -14.567 1.00 83.88 80 CYS A C 1
ATOM 654 O O . CYS A 1 80 ? 3.724 -3.118 -14.118 1.00 83.88 80 CYS A O 1
ATOM 656 N N . LYS A 1 81 ? 5.167 -2.581 -15.761 1.00 82.62 81 LYS A N 1
ATOM 657 C CA . LYS A 1 81 ? 4.683 -3.572 -16.738 1.00 82.62 81 LYS A CA 1
ATOM 658 C C . LYS A 1 81 ? 4.979 -5.023 -16.382 1.00 82.62 81 LYS A C 1
ATOM 660 O O . LYS A 1 81 ? 4.211 -5.896 -16.766 1.00 82.62 81 LYS A O 1
ATOM 665 N N . HIS A 1 82 ? 6.107 -5.297 -15.737 1.00 83.31 82 HIS A N 1
ATOM 666 C CA . HIS A 1 82 ? 6.535 -6.672 -15.481 1.00 83.31 82 HIS A CA 1
ATOM 667 C C . HIS A 1 82 ? 6.337 -7.081 -14.028 1.00 83.31 82 HIS A C 1
ATOM 669 O O . HIS A 1 82 ? 6.000 -8.233 -13.782 1.00 83.31 82 HIS A O 1
ATOM 675 N N . THR A 1 83 ? 6.517 -6.158 -13.080 1.00 85.56 83 THR A N 1
ATOM 676 C CA . THR A 1 83 ? 6.465 -6.452 -11.643 1.0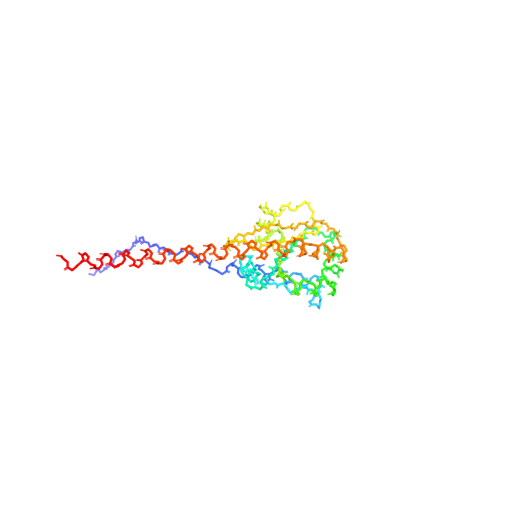0 85.56 83 THR A CA 1
ATOM 677 C C . THR A 1 83 ? 5.082 -6.178 -11.071 1.00 85.56 83 THR A C 1
ATOM 679 O O . THR A 1 83 ? 4.429 -7.112 -10.618 1.00 85.56 83 THR A O 1
ATOM 682 N N . LEU A 1 84 ? 4.604 -4.929 -11.114 1.00 85.19 84 LEU A N 1
ATOM 683 C CA . LEU A 1 84 ? 3.291 -4.570 -10.555 1.00 85.19 84 LEU A CA 1
ATOM 684 C C . LEU A 1 84 ? 2.130 -5.192 -11.334 1.00 85.19 84 LEU A C 1
ATOM 686 O O . LEU A 1 84 ? 1.157 -5.615 -10.724 1.00 85.19 84 LEU A O 1
ATOM 690 N N . SER A 1 85 ? 2.246 -5.279 -12.659 1.00 86.56 85 SER A N 1
ATOM 691 C CA . SER A 1 85 ? 1.258 -5.915 -13.539 1.00 86.56 85 SER A CA 1
ATOM 692 C C . SER A 1 85 ? 1.385 -7.443 -13.625 1.00 86.56 85 SER A C 1
ATOM 694 O O . SER A 1 85 ? 0.799 -8.053 -14.511 1.00 86.56 85 SER A O 1
ATOM 696 N N . SER A 1 86 ? 2.158 -8.086 -12.745 1.00 88.56 86 SER A N 1
ATOM 697 C CA . SER A 1 86 ? 2.209 -9.550 -12.670 1.00 88.56 86 SER A CA 1
ATOM 698 C C . SER A 1 86 ? 0.999 -10.086 -11.913 1.00 88.56 86 SER A C 1
ATOM 700 O O . SER A 1 86 ? 0.760 -9.658 -10.785 1.00 88.56 86 SER A O 1
ATOM 702 N N . ASP A 1 87 ? 0.295 -11.079 -12.464 1.00 88.62 87 ASP A N 1
ATOM 703 C CA . ASP A 1 87 ? -0.895 -11.681 -11.837 1.00 88.62 87 ASP A CA 1
ATOM 704 C C . ASP A 1 87 ? -0.654 -12.094 -10.381 1.00 88.62 87 ASP A C 1
ATOM 706 O O . ASP A 1 87 ? -1.497 -11.881 -9.515 1.00 88.62 87 ASP A O 1
ATOM 710 N N . ARG A 1 88 ? 0.535 -12.632 -10.085 1.00 88.44 88 ARG A N 1
ATOM 711 C CA . ARG A 1 88 ? 0.914 -13.054 -8.728 1.00 88.44 88 ARG A CA 1
ATOM 712 C C . ARG A 1 88 ? 1.011 -11.880 -7.758 1.00 88.44 88 ARG A C 1
ATOM 714 O O . ARG A 1 88 ? 0.640 -12.018 -6.599 1.00 88.44 88 ARG A O 1
ATOM 721 N N . VAL A 1 89 ? 1.547 -10.751 -8.221 1.00 90.94 89 VAL A N 1
ATOM 722 C CA . VAL A 1 89 ? 1.683 -9.530 -7.419 1.00 90.94 89 VAL A CA 1
ATOM 723 C C . VAL A 1 89 ? 0.315 -8.891 -7.218 1.00 90.94 89 VAL A C 1
ATOM 725 O O . VAL A 1 89 ? -0.020 -8.557 -6.087 1.00 90.94 89 VAL A O 1
ATOM 728 N N . VAL A 1 90 ? -0.477 -8.778 -8.288 1.00 91.38 90 VAL A N 1
ATOM 729 C CA . VAL A 1 90 ? -1.839 -8.225 -8.261 1.00 91.38 90 VAL A CA 1
ATOM 730 C C . VAL A 1 90 ? -2.716 -8.999 -7.281 1.00 91.38 90 VAL A C 1
ATOM 732 O O . VAL A 1 90 ? -3.208 -8.412 -6.325 1.00 91.38 90 VAL A O 1
ATOM 735 N N . GLN A 1 91 ? -2.818 -10.322 -7.445 1.00 90.00 91 GLN A N 1
ATOM 736 C CA . GLN A 1 91 ? -3.617 -11.179 -6.562 1.00 90.00 91 GLN A CA 1
ATOM 737 C C . GLN A 1 91 ? -3.193 -11.035 -5.100 1.00 90.00 91 GLN A C 1
ATOM 739 O O . GLN A 1 91 ? -4.026 -10.846 -4.219 1.00 90.00 91 GLN A O 1
ATOM 744 N N . TYR A 1 92 ? -1.885 -11.073 -4.834 1.00 90.31 92 TYR A N 1
ATOM 745 C CA . TYR A 1 92 ? -1.392 -10.982 -3.465 1.00 90.31 92 TYR A CA 1
ATOM 746 C C . TYR A 1 92 ? -1.673 -9.618 -2.822 1.00 90.31 92 TYR A C 1
ATOM 748 O O . TYR A 1 92 ? -2.002 -9.557 -1.634 1.00 90.31 92 TYR A O 1
ATOM 756 N N . LEU A 1 93 ? -1.540 -8.534 -3.592 1.00 91.50 93 LEU A N 1
ATOM 757 C CA . LEU A 1 93 ? -1.840 -7.183 -3.134 1.00 91.50 93 LEU A CA 1
ATOM 758 C C . LEU A 1 93 ? -3.331 -7.007 -2.858 1.00 91.50 93 LEU A C 1
ATOM 760 O O . LEU A 1 93 ? -3.670 -6.552 -1.772 1.00 91.50 93 LEU A O 1
ATOM 764 N N . ASP A 1 94 ? -4.202 -7.412 -3.776 1.00 90.00 94 ASP A N 1
ATOM 765 C CA . ASP A 1 94 ? -5.651 -7.237 -3.633 1.00 90.00 94 ASP A CA 1
ATOM 766 C C . ASP A 1 94 ? -6.214 -8.042 -2.441 1.00 90.00 94 ASP A C 1
ATOM 768 O O . ASP A 1 94 ? -7.069 -7.560 -1.685 1.00 90.00 94 ASP A O 1
ATOM 772 N N . ASP A 1 95 ? -5.669 -9.239 -2.199 1.00 88.25 95 ASP A N 1
ATOM 773 C CA . ASP A 1 95 ? -6.097 -10.104 -1.097 1.00 88.25 95 ASP A CA 1
ATOM 774 C C . ASP A 1 95 ? -5.636 -9.599 0.281 1.00 88.25 95 ASP A C 1
ATOM 776 O O . ASP A 1 95 ? -6.370 -9.727 1.265 1.00 88.25 95 ASP A O 1
ATOM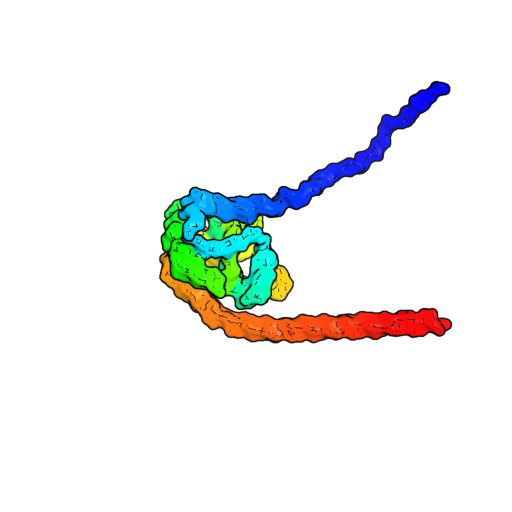 780 N N . ASN A 1 96 ? -4.432 -9.021 0.384 1.00 88.81 96 ASN A N 1
ATOM 781 C CA . ASN A 1 96 ? -3.778 -8.771 1.681 1.00 88.81 96 ASN A CA 1
ATOM 782 C C . ASN A 1 96 ? -3.553 -7.290 2.013 1.00 88.81 96 ASN A C 1
ATOM 784 O O . ASN A 1 96 ? -3.280 -6.958 3.171 1.00 88.81 96 ASN A O 1
ATOM 788 N N . PHE A 1 97 ? -3.656 -6.395 1.032 1.00 92.25 97 PHE A N 1
ATOM 789 C CA . PHE A 1 97 ? -3.308 -4.987 1.175 1.00 92.25 97 PHE A CA 1
ATOM 790 C C . PHE A 1 97 ? -4.401 -4.071 0.632 1.00 92.25 97 PHE A C 1
ATOM 792 O O . PHE A 1 97 ? -5.160 -4.409 -0.269 1.00 92.25 97 PHE A O 1
ATOM 799 N N . VAL A 1 98 ? -4.442 -2.861 1.175 1.00 92.69 98 VAL A N 1
ATOM 800 C CA . VAL A 1 98 ? -5.092 -1.720 0.532 1.00 92.69 98 VAL A CA 1
ATOM 801 C C . VAL A 1 98 ? -4.027 -1.030 -0.307 1.00 92.69 98 VAL A C 1
ATOM 803 O O . VAL A 1 98 ? -3.079 -0.458 0.235 1.00 92.69 98 VAL A O 1
ATOM 806 N N . THR A 1 99 ? -4.141 -1.122 -1.629 1.00 92.81 99 THR A N 1
ATOM 807 C CA . THR A 1 99 ? -3.141 -0.556 -2.539 1.00 92.81 99 THR A CA 1
ATOM 808 C C . THR A 1 99 ? -3.474 0.899 -2.852 1.00 92.81 99 THR A C 1
ATOM 810 O O . THR A 1 99 ? -4.533 1.222 -3.384 1.00 92.81 99 THR A O 1
ATOM 813 N N . TRP A 1 100 ? -2.556 1.802 -2.525 1.00 92.00 100 TRP A N 1
ATOM 814 C CA . TRP A 1 100 ? -2.689 3.237 -2.745 1.00 92.00 100 TRP A CA 1
ATOM 815 C C . TRP A 1 100 ? -1.530 3.758 -3.591 1.00 92.00 100 TRP A C 1
ATOM 817 O O . TRP A 1 100 ? -0.367 3.415 -3.371 1.00 92.00 100 TRP A O 1
ATOM 827 N N . GLY A 1 101 ? -1.843 4.594 -4.578 1.00 88.81 101 GLY A N 1
ATOM 828 C CA . GLY A 1 101 ? -0.869 5.098 -5.537 1.00 88.81 101 GLY A CA 1
ATOM 829 C C . GLY A 1 101 ? -0.925 6.612 -5.663 1.00 88.81 101 GLY A C 1
ATOM 830 O O . GLY A 1 101 ? -2.002 7.200 -5.731 1.00 88.81 101 GLY A O 1
ATOM 831 N N . ALA A 1 102 ? 0.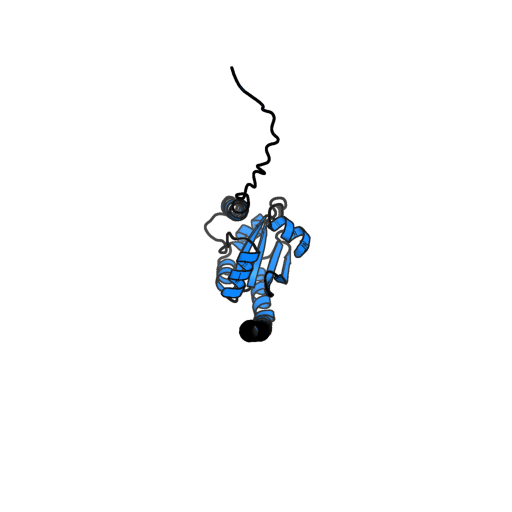244 7.248 -5.725 1.00 87.88 102 ALA A N 1
ATOM 832 C CA . ALA A 1 102 ? 0.339 8.687 -5.922 1.00 87.88 102 ALA A CA 1
ATOM 833 C C . ALA A 1 102 ? 1.580 9.091 -6.716 1.00 87.88 102 ALA A C 1
ATOM 835 O O . ALA A 1 102 ? 2.559 8.358 -6.851 1.00 87.88 102 ALA A O 1
ATOM 836 N N . LEU A 1 103 ? 1.542 10.311 -7.241 1.00 85.56 103 LEU A N 1
ATOM 837 C CA . LEU A 1 103 ? 2.631 10.883 -8.021 1.00 85.56 103 LEU A CA 1
ATOM 838 C C . LEU A 1 103 ? 3.643 11.545 -7.086 1.00 85.56 103 LEU A C 1
ATOM 840 O O . LEU A 1 103 ? 3.308 12.469 -6.352 1.00 85.56 103 LEU A O 1
ATOM 844 N N . ALA A 1 104 ? 4.896 11.101 -7.128 1.00 85.62 104 ALA A N 1
ATOM 845 C CA . ALA A 1 104 ? 5.955 11.577 -6.236 1.00 85.62 104 ALA A CA 1
ATOM 846 C C . ALA A 1 104 ? 6.296 13.065 -6.435 1.00 85.62 104 ALA A C 1
ATOM 848 O O . ALA A 1 104 ? 6.882 13.707 -5.564 1.00 85.62 104 ALA A O 1
ATOM 849 N N . ASP A 1 105 ? 5.935 13.633 -7.586 1.00 81.94 105 ASP A N 1
ATOM 850 C CA . ASP A 1 105 ? 6.253 15.005 -7.957 1.00 81.94 105 ASP A CA 1
ATOM 851 C C . ASP A 1 105 ? 5.132 16.008 -7.662 1.00 81.94 105 ASP A C 1
ATOM 853 O O . ASP A 1 105 ? 5.388 17.206 -7.767 1.00 81.94 105 ASP A O 1
ATOM 857 N N . ARG A 1 106 ? 3.921 15.596 -7.262 1.00 82.75 106 ARG A N 1
ATOM 858 C CA . ARG A 1 106 ? 2.786 16.511 -7.017 1.00 82.75 106 ARG A CA 1
ATOM 859 C C . ARG A 1 106 ? 1.765 15.966 -6.012 1.00 82.75 106 ARG A C 1
ATOM 861 O O . ARG A 1 106 ? 1.816 14.807 -5.630 1.00 82.75 106 ARG A O 1
ATOM 868 N N . GLY A 1 107 ? 0.842 16.824 -5.569 1.00 81.94 107 GLY A N 1
ATOM 869 C CA . GLY A 1 107 ? -0.248 16.439 -4.657 1.00 81.94 107 GLY A CA 1
ATOM 870 C C . GLY A 1 107 ? 0.229 15.855 -3.320 1.00 81.94 107 GLY A C 1
ATOM 871 O O . GLY A 1 107 ? 1.303 16.216 -2.832 1.00 81.94 107 GLY A O 1
ATOM 872 N N . GLU A 1 108 ? -0.565 14.942 -2.746 1.00 82.62 108 GLU A N 1
ATOM 873 C CA . GLU A 1 108 ? -0.209 14.203 -1.521 1.00 82.62 108 GLU A CA 1
ATOM 874 C C . GLU A 1 108 ? 1.050 13.342 -1.709 1.00 82.62 108 GLU A C 1
ATOM 876 O O . GLU A 1 108 ? 1.863 13.241 -0.792 1.00 82.62 108 GLU A O 1
ATOM 881 N N . GLY A 1 109 ? 1.284 12.811 -2.915 1.00 84.06 109 GLY A N 1
ATOM 882 C CA . GLY A 1 109 ? 2.466 12.001 -3.220 1.00 84.06 109 GLY A CA 1
ATOM 883 C C . GLY A 1 109 ? 3.787 12.760 -3.050 1.00 84.06 109 GLY A C 1
ATOM 884 O O . GLY A 1 109 ? 4.748 12.198 -2.527 1.00 84.06 109 GLY A O 1
ATOM 885 N N . ARG A 1 110 ? 3.835 14.061 -3.376 1.00 85.00 110 ARG A N 1
ATOM 886 C CA . ARG A 1 110 ? 5.013 14.913 -3.108 1.00 85.00 110 ARG A CA 1
ATOM 887 C C . ARG A 1 110 ? 5.285 15.068 -1.618 1.00 85.00 110 ARG A C 1
ATOM 889 O O . ARG A 1 110 ? 6.444 15.036 -1.207 1.00 85.00 110 ARG A O 1
ATOM 896 N N . GLN A 1 111 ? 4.243 15.289 -0.821 1.00 84.50 111 GLN A N 1
ATOM 897 C CA . GLN A 1 111 ? 4.394 15.422 0.625 1.00 84.50 111 GLN A CA 1
ATOM 898 C C . GLN A 1 111 ? 4.872 14.094 1.217 1.00 84.50 111 GLN A C 1
ATOM 900 O O . GLN A 1 111 ? 5.886 14.067 1.909 1.00 84.50 111 GLN A O 1
ATOM 905 N N . MET A 1 112 ? 4.222 12.991 0.838 1.00 85.25 112 MET A N 1
ATOM 906 C CA . MET A 1 112 ? 4.593 11.631 1.228 1.00 85.25 112 MET A CA 1
ATOM 907 C C . MET A 1 112 ? 6.062 11.325 0.903 1.00 85.25 112 MET A C 1
ATOM 909 O O . MET A 1 112 ? 6.823 10.899 1.774 1.00 85.25 112 MET A O 1
ATOM 913 N N . ALA A 1 113 ? 6.491 11.628 -0.324 1.00 84.94 113 ALA A N 1
ATOM 914 C CA . ALA A 1 113 ? 7.868 11.447 -0.760 1.00 84.94 113 ALA A CA 1
ATOM 915 C C . ALA A 1 113 ? 8.854 12.309 0.043 1.00 84.94 113 ALA A C 1
ATOM 917 O O . ALA A 1 113 ? 9.916 11.830 0.412 1.00 84.94 113 ALA A O 1
ATOM 918 N N . LYS A 1 114 ? 8.535 13.575 0.341 1.00 83.62 114 LYS A N 1
ATOM 919 C CA . LYS A 1 114 ? 9.486 14.503 0.981 1.00 83.62 114 LYS A CA 1
ATOM 920 C C . LYS A 1 114 ? 9.610 14.341 2.490 1.00 83.62 114 LYS A C 1
ATOM 922 O O . LYS A 1 114 ? 10.696 14.549 3.033 1.00 83.62 114 LYS A O 1
ATOM 927 N N . THR A 1 115 ? 8.513 14.063 3.184 1.00 80.06 115 THR A N 1
ATOM 928 C CA . THR A 1 115 ? 8.507 14.093 4.653 1.00 80.06 115 THR A CA 1
ATOM 929 C C . THR A 1 115 ? 8.544 12.722 5.289 1.00 80.06 115 THR A C 1
ATOM 931 O O . THR A 1 115 ? 9.062 12.611 6.398 1.00 80.06 115 THR A O 1
ATOM 934 N N . LEU A 1 116 ? 8.019 11.701 4.612 1.00 79.25 116 LEU A N 1
ATOM 935 C CA . LEU A 1 116 ? 7.800 10.388 5.212 1.00 79.25 116 LEU A CA 1
ATOM 936 C C . LEU A 1 116 ? 8.738 9.347 4.609 1.00 79.25 116 LEU A C 1
ATOM 938 O O . LEU A 1 116 ? 9.594 8.841 5.325 1.00 79.25 116 LEU A O 1
ATOM 942 N N . LEU A 1 117 ? 8.639 9.094 3.302 1.00 82.75 117 LEU A N 1
ATOM 943 C CA . LEU A 1 117 ? 9.401 8.018 2.661 1.00 82.75 117 LEU A CA 1
ATOM 944 C C . LEU A 1 117 ? 10.825 8.434 2.266 1.00 82.75 117 LEU A C 1
ATOM 946 O O . LEU A 1 117 ? 11.749 7.650 2.419 1.00 82.75 117 LEU A O 1
ATOM 950 N N . ARG A 1 118 ? 11.033 9.669 1.797 1.00 84.19 118 ARG A N 1
ATOM 951 C CA . ARG A 1 118 ? 12.344 10.188 1.345 1.00 84.19 118 ARG A CA 1
ATOM 952 C C . ARG A 1 118 ? 13.130 9.204 0.458 1.00 84.19 118 ARG A C 1
ATOM 954 O O . ARG A 1 118 ? 14.292 8.941 0.762 1.00 84.19 118 ARG A O 1
ATOM 961 N N . PRO A 1 119 ? 12.528 8.671 -0.623 1.00 79.88 119 PRO A N 1
ATOM 962 C CA . PRO A 1 119 ? 13.205 7.681 -1.447 1.00 79.88 119 PRO A CA 1
ATOM 963 C C . PRO A 1 119 ? 14.453 8.257 -2.113 1.00 79.88 119 PRO A C 1
ATOM 965 O O . PRO A 1 119 ? 14.424 9.374 -2.641 1.00 79.88 119 PRO A O 1
ATOM 968 N N . GLY A 1 120 ? 15.533 7.478 -2.113 1.00 76.88 120 GLY A N 1
ATOM 969 C CA . GLY A 1 120 ? 16.764 7.790 -2.831 1.00 76.88 120 GLY A CA 1
ATOM 970 C C . GLY A 1 120 ? 16.697 7.409 -4.310 1.00 76.88 120 GLY A C 1
ATOM 971 O O . GLY A 1 120 ? 17.348 8.052 -5.132 1.00 76.88 120 GLY A O 1
ATOM 972 N N . THR A 1 121 ? 15.897 6.394 -4.664 1.00 79.56 121 THR A N 1
ATOM 973 C CA . THR A 1 121 ? 15.737 5.905 -6.047 1.00 79.56 121 THR A CA 1
ATOM 974 C C . THR A 1 121 ? 14.296 5.501 -6.375 1.00 79.56 121 THR A C 1
ATOM 976 O O . THR A 1 121 ? 13.515 5.167 -5.483 1.00 79.56 121 THR A O 1
ATOM 979 N N . PHE A 1 122 ? 13.931 5.538 -7.663 1.00 80.62 122 PHE A N 1
ATOM 980 C CA . PHE A 1 122 ? 12.629 5.082 -8.155 1.00 80.62 122 PHE A CA 1
ATOM 981 C C . PHE A 1 122 ? 12.770 3.817 -9.016 1.00 80.62 122 PHE A C 1
ATOM 983 O O . PHE A 1 122 ? 13.792 3.629 -9.680 1.00 80.62 122 PHE A O 1
ATOM 990 N N . PRO A 1 123 ? 11.754 2.937 -9.039 1.00 82.94 123 PRO A N 1
ATOM 991 C CA . PRO A 1 123 ? 10.456 3.021 -8.352 1.00 82.94 123 PRO A CA 1
ATOM 992 C C . PRO A 1 123 ? 10.561 2.899 -6.820 1.00 82.94 123 PRO A C 1
ATOM 994 O O . PRO A 1 123 ? 11.440 2.214 -6.311 1.00 82.94 123 PRO A O 1
ATOM 997 N N . CYS A 1 124 ? 9.659 3.572 -6.097 1.00 85.88 124 CYS A N 1
ATOM 998 C CA . CYS A 1 124 ? 9.577 3.516 -4.636 1.00 85.88 124 CYS A CA 1
ATOM 999 C C . CYS A 1 124 ? 8.233 2.918 -4.215 1.00 85.88 124 CYS A C 1
ATOM 1001 O O . CYS A 1 124 ? 7.173 3.451 -4.556 1.00 85.88 124 CYS A O 1
ATOM 1003 N N . CYS A 1 125 ? 8.293 1.847 -3.429 1.00 90.62 125 CYS A N 1
ATOM 1004 C CA . CYS A 1 125 ? 7.141 1.215 -2.804 1.00 90.62 125 CYS A CA 1
ATOM 1005 C C . CYS A 1 125 ? 7.343 1.154 -1.289 1.00 90.62 125 CYS A C 1
ATOM 1007 O O . CYS A 1 125 ? 8.467 0.994 -0.814 1.00 90.62 125 CYS A O 1
ATOM 1009 N N . ALA A 1 126 ? 6.266 1.237 -0.520 1.00 91.75 126 ALA A N 1
ATOM 1010 C CA . ALA A 1 126 ? 6.330 1.064 0.924 1.00 91.75 126 ALA A CA 1
ATOM 1011 C C . ALA A 1 126 ? 5.114 0.302 1.443 1.00 91.75 126 ALA A C 1
ATOM 1013 O O . ALA A 1 126 ? 4.017 0.438 0.915 1.00 91.75 126 ALA A O 1
ATOM 1014 N N . VAL A 1 127 ? 5.308 -0.482 2.495 1.00 92.06 127 VAL A N 1
ATOM 1015 C CA . VAL A 1 127 ? 4.232 -1.087 3.275 1.00 92.06 127 VAL A CA 1
ATOM 1016 C C . VAL A 1 127 ? 4.129 -0.326 4.579 1.00 92.06 127 VAL A C 1
ATOM 1018 O O . VAL A 1 127 ? 5.119 -0.180 5.304 1.00 92.06 127 VAL A O 1
ATOM 1021 N N . VAL A 1 128 ? 2.926 0.141 4.887 1.00 91.69 128 VAL A N 1
ATOM 1022 C CA . VAL A 1 128 ? 2.647 0.873 6.116 1.00 91.69 128 VAL A CA 1
ATOM 1023 C C . VAL A 1 128 ? 1.469 0.254 6.854 1.00 91.69 128 VAL A C 1
ATOM 1025 O O . VAL A 1 128 ? 0.544 -0.301 6.258 1.00 91.69 128 VAL A O 1
ATOM 1028 N N . ALA A 1 129 ? 1.516 0.347 8.174 1.00 88.19 129 ALA A N 1
ATOM 1029 C CA . ALA A 1 129 ? 0.463 -0.114 9.057 1.00 88.19 129 ALA A CA 1
ATOM 1030 C C . ALA A 1 129 ? -0.333 1.092 9.578 1.00 88.19 129 ALA A C 1
ATOM 1032 O O . ALA A 1 129 ? 0.294 2.054 10.044 1.00 88.19 129 ALA A O 1
ATOM 1033 N N . PRO A 1 130 ? -1.677 1.048 9.545 1.00 85.44 130 PRO A N 1
ATOM 1034 C CA . PRO A 1 130 ? -2.502 2.022 10.250 1.00 85.44 130 PRO A CA 1
ATOM 1035 C C . PRO A 1 130 ? -2.164 2.049 11.744 1.00 85.44 130 PRO A C 1
ATOM 1037 O O . PRO A 1 130 ? -2.135 1.004 12.396 1.00 85.44 130 PRO A O 1
ATOM 1040 N N . ALA A 1 131 ? -1.888 3.235 12.283 1.00 80.50 131 ALA A N 1
ATOM 1041 C CA . ALA A 1 131 ? -1.720 3.460 13.715 1.00 80.50 131 ALA A CA 1
ATOM 1042 C C . ALA A 1 131 ? -2.961 4.172 14.284 1.00 80.50 131 ALA A C 1
ATOM 1044 O O . ALA A 1 131 ? -3.947 4.392 13.581 1.00 80.50 131 ALA A O 1
ATOM 1045 N N . ALA A 1 132 ? -2.957 4.495 15.578 1.00 71.69 132 ALA A N 1
ATOM 1046 C CA . ALA A 1 132 ? -4.088 5.177 16.195 1.00 71.69 132 ALA A CA 1
ATOM 1047 C C . ALA A 1 132 ? -4.400 6.518 15.506 1.00 71.69 132 ALA A C 1
ATOM 1049 O O . ALA A 1 132 ? -3.534 7.374 15.356 1.00 71.69 132 ALA A O 1
ATOM 1050 N N . GLY A 1 133 ? -5.669 6.725 15.147 1.00 71.19 133 GLY A N 1
ATOM 1051 C CA . GLY A 1 133 ? -6.111 7.955 14.490 1.00 71.19 133 GLY A CA 1
ATOM 1052 C C . GLY A 1 133 ? -5.785 7.966 12.997 1.00 71.19 133 GLY A C 1
ATOM 1053 O O . GLY A 1 133 ? -6.188 7.057 12.279 1.00 71.19 133 GLY A O 1
ATOM 1054 N N . GLU A 1 134 ? -5.117 9.024 12.533 1.00 71.12 134 GLU A N 1
ATOM 1055 C CA . GLU A 1 134 ? -4.690 9.199 11.131 1.00 71.12 134 GLU A CA 1
ATOM 1056 C C . GLU A 1 134 ? -3.173 8.990 10.956 1.00 71.12 134 GLU A C 1
ATOM 1058 O O . GLU A 1 134 ? -2.609 9.322 9.914 1.00 71.12 134 GLU A O 1
ATOM 1063 N N . ASP A 1 135 ? -2.514 8.438 11.979 1.00 79.62 135 ASP A N 1
ATOM 1064 C CA . ASP A 1 135 ? -1.090 8.123 11.956 1.00 79.62 135 ASP A CA 1
ATOM 1065 C C . ASP A 1 135 ? -0.815 6.782 11.260 1.00 79.62 135 ASP A C 1
ATOM 1067 O O . ASP A 1 135 ? -1.677 5.910 11.122 1.00 79.62 135 ASP A O 1
ATOM 1071 N N . MET A 1 136 ? 0.439 6.589 10.854 1.00 86.94 136 MET A N 1
ATOM 1072 C CA . MET A 1 136 ? 0.910 5.337 10.272 1.00 86.94 136 MET A CA 1
ATOM 1073 C C . MET A 1 136 ? 2.318 4.985 10.735 1.00 86.94 136 MET A C 1
ATOM 1075 O O . MET A 1 136 ? 3.107 5.848 11.117 1.00 86.94 136 MET A O 1
ATOM 1079 N N . THR A 1 137 ? 2.649 3.701 10.638 1.00 88.12 137 THR A N 1
ATOM 1080 C CA . THR A 1 137 ? 4.008 3.193 10.845 1.00 88.12 137 THR A CA 1
ATOM 1081 C C . THR A 1 137 ? 4.520 2.566 9.560 1.00 88.12 137 THR A C 1
ATOM 1083 O O . THR A 1 137 ? 3.871 1.682 9.005 1.00 88.12 137 THR A O 1
ATOM 1086 N N . VAL A 1 138 ? 5.690 2.996 9.089 1.00 90.06 138 VAL A N 1
ATOM 1087 C CA . VAL A 1 138 ? 6.354 2.358 7.946 1.00 90.06 138 VAL A CA 1
ATOM 1088 C C . VAL A 1 138 ? 6.953 1.034 8.408 1.00 90.06 138 VAL A C 1
ATOM 1090 O O . VAL A 1 138 ? 7.801 1.020 9.296 1.00 90.06 138 VAL A O 1
ATOM 1093 N N . LEU A 1 139 ? 6.495 -0.070 7.819 1.00 89.75 139 LEU A N 1
ATOM 1094 C CA . LEU A 1 139 ? 6.994 -1.414 8.120 1.00 89.75 139 LEU A CA 1
ATOM 1095 C C . LEU A 1 139 ? 8.138 -1.795 7.188 1.00 89.75 139 LEU A C 1
ATOM 1097 O O . LEU A 1 139 ? 9.149 -2.335 7.620 1.00 89.75 139 LEU A O 1
ATOM 1101 N N . GLN A 1 140 ? 7.976 -1.491 5.902 1.00 91.31 140 GLN A N 1
ATOM 1102 C CA . GLN A 1 140 ? 8.941 -1.850 4.876 1.00 91.31 140 GLN A CA 1
ATOM 1103 C C . GLN A 1 140 ? 8.987 -0.768 3.804 1.00 91.31 140 GLN A C 1
ATOM 1105 O O . GLN A 1 140 ? 7.950 -0.309 3.336 1.00 91.31 140 GLN A O 1
ATOM 1110 N N . GLN A 1 141 ? 10.190 -0.412 3.365 1.00 91.38 141 GLN A N 1
ATOM 1111 C CA . GLN A 1 141 ? 10.418 0.447 2.206 1.00 91.38 141 GLN A CA 1
ATOM 1112 C C . GLN A 1 141 ? 11.251 -0.317 1.177 1.00 91.38 141 GLN A C 1
ATOM 1114 O O . GLN A 1 141 ? 12.159 -1.071 1.532 1.00 91.38 141 GLN A O 1
ATOM 1119 N N . MET A 1 142 ? 10.891 -0.181 -0.093 1.00 89.62 142 MET A N 1
ATOM 1120 C CA . MET A 1 142 ? 11.500 -0.869 -1.224 1.00 89.62 142 MET A CA 1
ATOM 1121 C C . MET A 1 142 ? 11.795 0.160 -2.305 1.00 89.62 142 MET A C 1
ATOM 1123 O O . MET A 1 142 ? 10.886 0.815 -2.818 1.00 89.62 142 MET A O 1
ATOM 1127 N N . GLU A 1 143 ? 13.071 0.292 -2.644 1.00 88.19 143 GLU A N 1
ATOM 1128 C CA . GLU A 1 143 ? 13.551 1.268 -3.615 1.00 88.19 143 GLU A CA 1
ATOM 1129 C C . GLU A 1 143 ? 14.302 0.569 -4.743 1.00 88.19 143 GLU A C 1
ATOM 1131 O O . GLU A 1 143 ? 15.083 -0.356 -4.507 1.00 88.19 143 GLU A O 1
ATOM 1136 N N . GLY A 1 144 ? 14.071 1.038 -5.967 1.00 81.62 144 GLY A N 1
ATOM 1137 C CA . GLY A 1 144 ? 14.755 0.566 -7.162 1.00 81.62 144 GLY A CA 1
ATOM 1138 C C . GLY A 1 144 ? 14.068 -0.615 -7.862 1.00 81.62 144 GLY A C 1
ATOM 1139 O O . GLY A 1 144 ? 12.986 -1.062 -7.470 1.00 81.62 144 GLY A O 1
ATOM 1140 N N . PRO A 1 145 ? 14.663 -1.101 -8.966 1.00 79.94 145 PRO A N 1
ATOM 1141 C CA . PRO A 1 145 ? 14.097 -2.185 -9.756 1.00 79.94 145 PRO A CA 1
ATOM 1142 C C . PRO A 1 145 ? 14.049 -3.489 -8.956 1.00 79.94 145 PRO A C 1
ATOM 1144 O O . PRO A 1 145 ? 15.034 -3.909 -8.353 1.00 79.94 145 PRO A O 1
ATOM 1147 N N . MET A 1 146 ? 12.904 -4.163 -9.003 1.00 84.94 146 MET A N 1
ATOM 1148 C CA . MET A 1 146 ? 12.668 -5.413 -8.286 1.00 84.94 146 MET A CA 1
ATOM 1149 C C . MET A 1 146 ? 11.858 -6.377 -9.151 1.00 84.94 146 MET A C 1
ATOM 1151 O O . MET A 1 146 ? 10.969 -5.945 -9.887 1.00 84.94 146 MET A O 1
ATOM 1155 N N . SER A 1 147 ? 12.163 -7.675 -9.060 1.00 88.38 147 SER A N 1
ATOM 1156 C CA . SER A 1 147 ? 11.401 -8.719 -9.750 1.00 88.38 147 SER A CA 1
ATOM 1157 C C . SER A 1 147 ? 10.065 -9.004 -9.039 1.00 88.38 147 SER A C 1
ATOM 1159 O O . SER A 1 147 ? 9.958 -8.776 -7.829 1.00 88.38 147 SER A O 1
ATOM 1161 N N . PRO A 1 148 ? 9.046 -9.520 -9.749 1.00 88.69 148 PRO A N 1
ATOM 1162 C CA . PRO A 1 148 ? 7.756 -9.872 -9.146 1.00 88.69 148 PRO A CA 1
ATOM 1163 C C . PRO A 1 148 ? 7.899 -10.839 -7.973 1.00 88.69 148 PRO A C 1
ATOM 1165 O O . PRO A 1 148 ? 7.285 -10.652 -6.926 1.00 88.69 148 PRO A O 1
ATOM 1168 N N . GLU A 1 149 ? 8.763 -11.842 -8.116 1.00 91.00 149 GLU A N 1
ATOM 1169 C CA . GLU A 1 149 ? 9.010 -12.861 -7.095 1.00 91.00 149 GLU A CA 1
ATOM 1170 C C . GLU A 1 149 ? 9.592 -12.225 -5.839 1.00 91.00 149 GLU A C 1
ATOM 1172 O O . GLU A 1 149 ? 9.182 -12.552 -4.725 1.00 91.00 149 GLU A O 1
ATOM 1177 N N . LYS A 1 150 ? 10.521 -11.281 -6.024 1.00 90.25 150 LYS A N 1
ATOM 1178 C CA . LYS A 1 150 ? 11.157 -10.592 -4.911 1.00 90.25 150 LYS A CA 1
ATOM 1179 C C . LYS A 1 150 ? 10.174 -9.691 -4.169 1.00 90.25 150 LYS A C 1
ATOM 1181 O O . LYS A 1 150 ? 10.209 -9.652 -2.9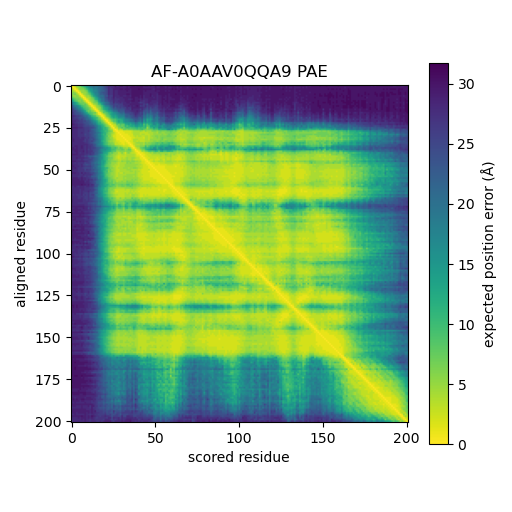41 1.00 90.25 150 LYS A O 1
ATOM 1186 N N . LEU A 1 151 ? 9.281 -9.020 -4.897 1.00 90.19 151 LEU A N 1
ATOM 1187 C CA . LEU A 1 151 ? 8.241 -8.183 -4.305 1.00 90.19 151 LEU A CA 1
ATOM 1188 C C . LEU A 1 151 ? 7.285 -9.023 -3.454 1.00 90.19 151 LEU A C 1
ATOM 1190 O O . LEU A 1 151 ? 7.084 -8.712 -2.284 1.00 90.19 151 LEU A O 1
ATOM 1194 N N . VAL A 1 152 ? 6.765 -10.128 -3.995 1.00 91.88 152 VAL A N 1
ATOM 1195 C CA . VAL A 1 152 ? 5.878 -11.034 -3.244 1.00 91.88 152 VAL A CA 1
ATOM 1196 C C . VAL A 1 152 ? 6.590 -11.633 -2.030 1.00 91.88 152 VAL A C 1
ATOM 1198 O O . VAL A 1 152 ? 6.000 -11.705 -0.956 1.00 91.88 152 VAL A O 1
ATOM 1201 N N . GLU A 1 153 ? 7.861 -12.030 -2.162 1.00 92.50 153 GLU A N 1
ATOM 1202 C CA . GLU A 1 153 ? 8.650 -12.553 -1.041 1.00 92.50 153 GLU A CA 1
ATOM 1203 C C . GLU A 1 153 ? 8.719 -11.547 0.116 1.00 92.50 153 GLU A C 1
ATOM 1205 O O . GLU A 1 153 ? 8.495 -11.923 1.268 1.00 92.50 153 GLU A O 1
ATOM 1210 N N . ILE A 1 154 ? 9.008 -10.278 -0.187 1.00 91.81 154 ILE A N 1
ATOM 1211 C CA . ILE A 1 154 ? 9.095 -9.217 0.819 1.00 91.81 154 ILE A CA 1
ATOM 1212 C C . ILE A 1 154 ? 7.722 -8.949 1.432 1.00 91.81 154 ILE A C 1
ATOM 1214 O O . ILE A 1 154 ? 7.606 -8.967 2.653 1.00 91.81 154 ILE A O 1
ATOM 1218 N N . LEU A 1 155 ? 6.680 -8.773 0.613 1.00 91.62 155 LEU A N 1
ATOM 1219 C CA . LEU A 1 155 ? 5.322 -8.519 1.103 1.00 91.62 155 LEU A CA 1
ATOM 1220 C C . LEU A 1 155 ? 4.831 -9.650 2.016 1.00 91.62 155 LEU A C 1
ATOM 1222 O O . LEU A 1 155 ? 4.231 -9.387 3.057 1.00 91.62 155 LEU A O 1
ATOM 1226 N N . ARG A 1 156 ? 5.117 -10.908 1.662 1.00 91.00 156 ARG A N 1
ATOM 1227 C CA . ARG A 1 156 ? 4.772 -12.071 2.484 1.00 91.00 156 ARG A CA 1
ATOM 1228 C C . ARG A 1 156 ? 5.494 -12.063 3.820 1.00 91.00 156 ARG A C 1
ATOM 1230 O O . ARG A 1 156 ? 4.841 -12.206 4.847 1.00 91.00 156 ARG A O 1
ATOM 1237 N N . ARG A 1 157 ? 6.807 -11.823 3.821 1.00 91.12 157 ARG A N 1
ATOM 1238 C CA . ARG A 1 157 ? 7.578 -11.701 5.066 1.00 91.12 157 ARG A CA 1
ATOM 1239 C C . ARG A 1 157 ? 7.060 -10.573 5.944 1.00 91.12 157 ARG A C 1
ATOM 1241 O O . ARG A 1 157 ? 6.832 -10.795 7.121 1.00 91.12 157 ARG A O 1
ATOM 1248 N N . THR A 1 158 ? 6.779 -9.400 5.376 1.00 90.62 158 THR A N 1
ATOM 1249 C CA . THR A 1 158 ? 6.228 -8.274 6.141 1.00 90.62 158 THR A CA 1
ATOM 1250 C C . THR A 1 158 ? 4.894 -8.638 6.800 1.00 90.62 158 THR A C 1
ATOM 1252 O O . THR A 1 158 ? 4.680 -8.309 7.964 1.00 90.62 158 THR A O 1
ATOM 1255 N N . VAL A 1 159 ? 4.009 -9.353 6.098 1.00 88.31 159 VAL A N 1
ATOM 1256 C CA . VAL A 1 159 ? 2.738 -9.825 6.672 1.00 88.31 159 VAL A CA 1
ATOM 1257 C C . VAL A 1 159 ? 2.961 -10.881 7.754 1.00 88.31 159 VAL A C 1
ATOM 1259 O O . VAL A 1 159 ? 2.282 -10.844 8.774 1.00 88.31 159 VAL A O 1
ATOM 1262 N N . GLU A 1 160 ? 3.901 -11.804 7.572 1.00 88.12 160 GLU A N 1
ATOM 1263 C CA . GLU A 1 160 ? 4.209 -12.849 8.557 1.00 88.12 160 GLU A CA 1
ATOM 1264 C C . GLU A 1 160 ? 4.840 -12.266 9.831 1.00 88.12 160 GLU A C 1
ATOM 1266 O O . GLU A 1 160 ? 4.381 -12.555 10.938 1.00 88.12 160 GLU A O 1
ATOM 1271 N N . ASP A 1 161 ? 5.829 -11.387 9.672 1.00 87.06 161 ASP A N 1
ATOM 1272 C CA . ASP A 1 161 ? 6.588 -10.778 10.765 1.00 87.06 161 ASP A CA 1
ATOM 1273 C C . ASP A 1 161 ? 5.727 -9.794 11.566 1.00 87.06 161 ASP A C 1
ATOM 1275 O O . ASP A 1 161 ? 5.754 -9.776 12.800 1.00 87.06 161 ASP A O 1
ATOM 1279 N N . HIS A 1 162 ? 4.924 -8.980 10.872 1.00 82.38 162 HIS A N 1
ATOM 1280 C CA . HIS A 1 162 ? 4.135 -7.933 11.511 1.00 82.38 162 HIS A CA 1
ATOM 1281 C C . HIS A 1 162 ? 2.674 -8.315 11.736 1.00 82.38 162 HIS A C 1
ATOM 1283 O O . HIS A 1 162 ? 2.047 -7.714 12.598 1.00 82.38 162 HIS A O 1
ATOM 1289 N N . GLY A 1 163 ? 2.104 -9.309 11.054 1.00 75.19 163 GLY A N 1
ATOM 1290 C CA . GLY A 1 163 ? 0.674 -9.639 11.137 1.00 75.19 163 GLY A CA 1
ATOM 1291 C C . GLY A 1 163 ? 0.210 -10.038 12.540 1.00 75.19 163 GLY A C 1
ATOM 1292 O O . GLY A 1 163 ? -0.818 -9.553 13.021 1.00 75.19 163 GLY A O 1
ATOM 1293 N N . LEU A 1 164 ? 0.993 -10.862 13.243 1.00 69.00 164 LEU A N 1
ATOM 1294 C CA . LEU A 1 164 ? 0.672 -11.289 14.611 1.00 69.00 164 LEU A CA 1
ATOM 1295 C C . LEU A 1 164 ? 0.872 -10.159 15.627 1.00 69.00 164 LEU A C 1
ATOM 1297 O O . LEU A 1 164 ? -0.001 -9.923 16.467 1.00 69.00 164 LEU A O 1
ATOM 1301 N N . ALA A 1 165 ? 1.994 -9.442 15.531 1.00 67.62 165 ALA A N 1
ATOM 1302 C CA . ALA A 1 165 ? 2.309 -8.316 16.407 1.00 67.62 165 ALA A CA 1
ATOM 1303 C C . ALA A 1 165 ? 1.297 -7.173 16.234 1.00 67.62 165 ALA A C 1
ATOM 1305 O O . ALA A 1 165 ? 0.758 -6.663 17.215 1.00 67.62 165 ALA A O 1
ATOM 1306 N N . PHE A 1 166 ? 0.957 -6.844 14.989 1.00 64.75 166 PHE A N 1
ATOM 1307 C CA . PHE A 1 166 ? -0.007 -5.810 14.630 1.00 64.75 166 PHE A CA 1
ATOM 1308 C C . PHE A 1 166 ? -1.415 -6.147 15.132 1.00 64.75 166 PHE A C 1
ATOM 1310 O O . PHE A 1 166 ? -2.077 -5.310 15.750 1.00 64.75 166 PHE A O 1
ATOM 1317 N N . GLY A 1 167 ? -1.858 -7.400 14.969 1.00 64.19 167 GLY A N 1
ATOM 1318 C CA . GLY A 1 167 ? -3.130 -7.865 15.523 1.00 64.19 167 GLY A CA 1
ATOM 1319 C C . GLY A 1 167 ? -3.197 -7.756 17.053 1.00 64.19 167 GLY A C 1
ATOM 1320 O O . GLY A 1 167 ? -4.211 -7.307 17.602 1.00 64.19 167 GLY A O 1
ATOM 1321 N N . HIS A 1 168 ? -2.118 -8.125 17.752 1.00 60.94 168 HIS A N 1
ATOM 1322 C CA . HIS A 1 168 ? -2.043 -8.089 19.217 1.00 60.94 168 HIS A CA 1
ATOM 1323 C C . HIS A 1 168 ? -1.971 -6.663 19.791 1.00 60.94 168 HIS A C 1
ATOM 1325 O O . HIS A 1 168 ? -2.721 -6.344 20.723 1.00 60.94 168 HIS A O 1
ATOM 1331 N N . GLU A 1 169 ? -1.107 -5.804 19.243 1.00 61.59 169 GLU A N 1
ATOM 1332 C CA . GLU A 1 169 ? -0.936 -4.405 19.667 1.00 61.59 169 GLU A CA 1
ATOM 1333 C C . GLU A 1 169 ? -2.258 -3.640 19.498 1.00 61.59 169 GLU A C 1
ATOM 1335 O O . GLU A 1 169 ? -2.756 -3.013 20.438 1.00 61.59 169 GLU A O 1
ATOM 1340 N N . ARG A 1 170 ? -2.931 -3.828 18.356 1.00 62.53 170 ARG A N 1
ATOM 1341 C CA . ARG A 1 170 ? -4.221 -3.197 18.058 1.00 62.53 170 ARG A CA 1
ATOM 1342 C C . ARG A 1 170 ? -5.358 -3.716 18.936 1.00 62.53 170 ARG A C 1
ATOM 1344 O O . ARG A 1 170 ? -6.196 -2.937 19.395 1.00 62.53 170 ARG A O 1
ATOM 1351 N N . ALA A 1 171 ? -5.414 -5.017 19.232 1.00 62.97 171 ALA A N 1
ATOM 1352 C CA . ALA A 1 171 ? -6.417 -5.561 20.154 1.00 62.97 171 ALA A CA 1
ATOM 1353 C C . ALA A 1 171 ? -6.281 -4.959 21.564 1.00 62.97 171 ALA A C 1
ATOM 1355 O O . ALA A 1 171 ? -7.284 -4.680 22.232 1.00 62.97 171 ALA A O 1
ATOM 1356 N N . LYS A 1 172 ? -5.044 -4.730 22.009 1.00 66.75 172 LYS A N 1
ATOM 1357 C CA . LYS A 1 172 ? -4.724 -4.079 23.282 1.00 66.75 172 LYS A CA 1
ATOM 1358 C C . LYS A 1 172 ? -5.071 -2.590 23.253 1.00 66.75 172 LYS A C 1
ATOM 1360 O O . LYS A 1 172 ? -5.690 -2.094 24.196 1.00 66.75 172 LYS A O 1
ATOM 1365 N N . GLU A 1 173 ? -4.755 -1.893 22.169 1.00 66.31 173 GLU A N 1
ATOM 1366 C CA . GLU A 1 173 ? -5.052 -0.472 22.001 1.00 66.31 173 GLU A CA 1
ATOM 1367 C C . GLU A 1 173 ? -6.556 -0.188 21.896 1.00 66.31 173 GLU A C 1
ATOM 1369 O O . GLU A 1 173 ? -7.067 0.679 22.602 1.00 66.31 173 GLU A O 1
ATOM 1374 N N . ARG A 1 174 ? -7.322 -0.992 21.146 1.00 67.62 174 ARG A N 1
ATOM 1375 C CA . ARG A 1 174 ? -8.791 -0.871 21.097 1.00 67.62 174 ARG A CA 1
ATOM 1376 C C . ARG A 1 174 ? -9.433 -1.102 22.459 1.00 67.62 174 ARG A C 1
ATOM 1378 O O . ARG A 1 174 ? -10.411 -0.433 22.786 1.00 67.62 174 ARG A O 1
ATOM 1385 N N . LYS A 1 175 ? -8.908 -2.031 23.267 1.00 71.94 175 LYS A N 1
ATOM 1386 C CA . LYS A 1 175 ? -9.372 -2.225 24.652 1.00 71.94 175 LYS A CA 1
ATOM 1387 C C . LYS A 1 175 ? -9.096 -0.983 25.504 1.00 71.94 175 LYS A C 1
ATOM 1389 O O . LYS A 1 175 ? -9.991 -0.558 26.229 1.00 71.94 175 LYS A O 1
ATOM 1394 N N . ARG A 1 176 ? -7.910 -0.375 25.375 1.00 76.94 176 ARG A N 1
ATOM 1395 C CA . ARG A 1 176 ? -7.534 0.867 26.079 1.00 76.94 176 ARG A CA 1
ATOM 1396 C C . ARG A 1 176 ? -8.393 2.059 25.654 1.00 76.94 176 ARG A C 1
ATOM 1398 O O . ARG A 1 176 ? -8.954 2.729 26.513 1.00 76.94 176 ARG A O 1
ATOM 1405 N N . SER A 1 177 ? -8.563 2.273 24.351 1.00 74.81 177 SER A N 1
ATOM 1406 C CA . SER A 1 177 ? -9.387 3.355 23.800 1.00 74.81 177 SER A CA 1
ATOM 1407 C C . SER A 1 177 ? -10.860 3.213 24.207 1.00 74.81 177 SER A C 1
ATOM 1409 O O . SER A 1 177 ? -11.455 4.153 24.730 1.00 74.81 177 SER A O 1
ATOM 1411 N N . LYS A 1 178 ? -11.433 2.002 24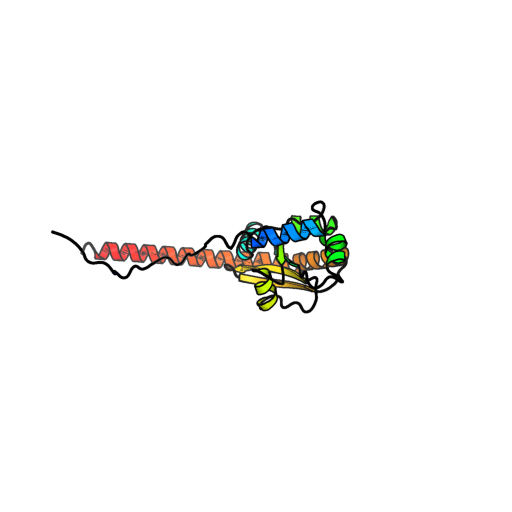.111 1.00 78.44 178 LYS A N 1
ATOM 1412 C CA . LYS A 1 178 ? -12.803 1.728 24.585 1.00 78.44 178 LYS A CA 1
ATOM 1413 C C . LYS A 1 178 ? -12.967 1.926 26.091 1.00 78.44 178 LYS A C 1
ATOM 1415 O O . LYS A 1 178 ? -14.026 2.375 26.520 1.00 78.44 178 LYS A O 1
ATOM 1420 N N . ALA A 1 179 ? -11.965 1.567 26.894 1.00 81.00 179 ALA A N 1
ATOM 1421 C CA . ALA A 1 179 ? -12.002 1.796 28.337 1.00 81.00 179 ALA A CA 1
ATOM 1422 C C . ALA A 1 179 ? -12.008 3.299 28.656 1.00 81.00 179 ALA A C 1
ATOM 1424 O O . ALA A 1 179 ? -12.860 3.745 29.420 1.00 81.00 179 ALA A O 1
ATOM 1425 N N . ARG A 1 180 ? -11.141 4.074 27.991 1.00 81.88 180 ARG A N 1
ATOM 1426 C CA . ARG A 1 180 ? -11.060 5.533 28.140 1.00 81.88 180 ARG A CA 1
ATOM 1427 C C . ARG A 1 180 ? -12.360 6.233 27.743 1.00 81.88 180 ARG A C 1
ATOM 1429 O O . ARG A 1 180 ? -12.860 7.051 28.503 1.00 81.88 180 ARG A O 1
ATOM 1436 N N . ALA A 1 181 ? -12.951 5.858 26.607 1.00 82.81 181 ALA A N 1
ATOM 1437 C CA . ALA A 1 181 ? -14.216 6.435 26.148 1.00 82.81 181 ALA A CA 1
ATOM 1438 C C . ALA A 1 181 ? -15.366 6.188 27.142 1.00 82.81 181 ALA A C 1
ATOM 1440 O O . ALA A 1 181 ? -16.130 7.100 27.448 1.00 82.81 181 ALA A O 1
ATOM 1441 N N . LYS A 1 182 ? -15.457 4.974 27.706 1.00 83.75 182 LYS A N 1
ATOM 1442 C CA . LYS A 1 182 ? -16.458 4.647 28.736 1.00 83.75 182 LYS A CA 1
ATOM 1443 C C . LYS A 1 182 ? -16.249 5.428 30.032 1.00 83.75 182 LYS A C 1
ATOM 1445 O O . LYS A 1 182 ? -17.219 5.769 30.703 1.00 83.75 182 LYS A O 1
ATOM 1450 N N . GLU A 1 183 ? -15.001 5.662 30.420 1.00 86.75 183 GLU A N 1
ATOM 1451 C CA . GLU A 1 183 ? -14.673 6.443 31.614 1.00 86.75 183 GLU A CA 1
ATOM 1452 C C . GLU A 1 183 ? -15.038 7.923 31.433 1.00 86.75 183 GLU A C 1
ATOM 1454 O O . GLU A 1 183 ? -15.680 8.516 32.302 1.00 86.75 183 GLU A O 1
ATOM 1459 N N . GLU A 1 184 ? -14.720 8.497 30.271 1.00 86.88 184 GLU A N 1
ATOM 1460 C CA . GLU A 1 184 ? -15.084 9.872 29.918 1.00 86.88 184 GLU A CA 1
ATOM 1461 C C . GLU A 1 184 ? -16.610 10.068 29.844 1.00 86.88 184 GLU A C 1
ATOM 1463 O O . GLU A 1 184 ? -17.124 11.078 30.335 1.00 86.88 184 GLU A O 1
ATOM 1468 N N . GLU A 1 185 ? -17.351 9.097 29.299 1.00 87.19 185 GLU A N 1
ATOM 1469 C CA . GLU A 1 185 ? -18.819 9.116 29.251 1.00 87.19 185 GLU A CA 1
ATOM 1470 C C . GLU A 1 185 ? -19.434 9.109 30.658 1.00 87.19 185 GLU A C 1
ATOM 1472 O O . GLU A 1 185 ? -20.237 9.989 30.982 1.00 87.19 185 GLU A O 1
ATOM 1477 N N . LYS A 1 186 ? -18.987 8.200 31.537 1.00 88.38 186 LYS A N 1
ATOM 1478 C CA . LYS A 1 186 ? -19.439 8.150 32.939 1.00 88.38 186 LYS A CA 1
ATOM 1479 C C . LYS A 1 186 ? -19.186 9.467 33.668 1.00 88.38 186 LYS A C 1
ATOM 1481 O O . LYS A 1 186 ? -20.083 9.999 34.322 1.00 88.38 186 LYS A O 1
ATOM 1486 N N . LEU A 1 187 ? -17.988 10.032 33.514 1.00 90.75 187 LEU A N 1
ATOM 1487 C CA . LEU A 1 187 ? -17.637 11.308 34.135 1.00 90.75 187 LEU A CA 1
ATOM 1488 C C . LEU A 1 187 ? -18.524 12.454 33.620 1.00 90.75 187 LEU A C 1
ATOM 1490 O O . LEU A 1 187 ? -18.899 13.355 34.379 1.00 90.75 187 LEU A O 1
ATOM 1494 N N . ARG A 1 188 ? -18.872 12.443 32.329 1.00 89.06 188 ARG A N 1
ATOM 1495 C CA . ARG A 1 188 ? -19.756 13.442 31.718 1.00 89.06 188 ARG A CA 1
ATOM 1496 C C . ARG A 1 188 ? -21.184 13.339 32.257 1.00 89.06 188 ARG A C 1
ATOM 1498 O O . ARG A 1 188 ? -21.778 14.372 32.573 1.00 89.06 188 ARG A O 1
ATOM 1505 N N . GLU A 1 189 ? -21.713 12.128 32.410 1.00 89.56 189 GLU A N 1
ATOM 1506 C CA . GLU A 1 189 ? -23.038 11.896 32.996 1.00 89.56 189 GL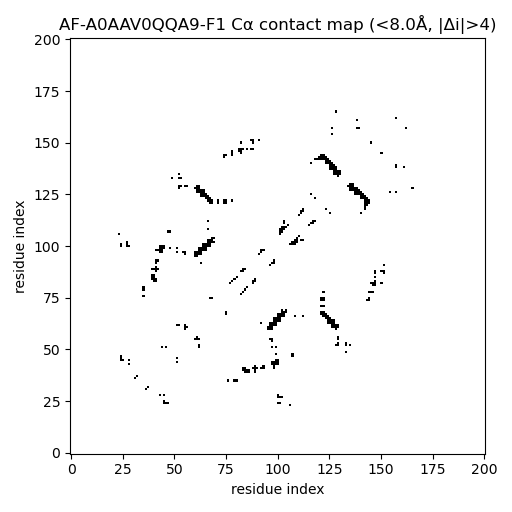U A CA 1
ATOM 1507 C C . GLU A 1 189 ? -23.112 12.329 34.464 1.00 89.56 189 GLU A C 1
ATOM 1509 O O . GLU A 1 189 ? -24.067 13.000 34.865 1.00 89.56 189 GLU A O 1
ATOM 1514 N N . GLU A 1 190 ? -22.096 12.012 35.269 1.00 89.12 190 GLU A N 1
ATOM 1515 C CA . GLU A 1 190 ? -22.031 12.433 36.673 1.00 89.12 190 GLU A CA 1
ATOM 1516 C C . GLU A 1 190 ? -21.995 13.958 36.817 1.00 89.12 190 GLU A C 1
ATOM 1518 O O . GLU A 1 190 ? -22.715 14.528 37.644 1.00 89.12 190 GLU A O 1
ATOM 1523 N N . LYS A 1 191 ? -21.212 14.644 35.975 1.00 88.19 191 LYS A N 1
ATOM 1524 C CA . LYS A 1 191 ? -21.182 16.114 35.931 1.00 88.19 191 LYS A CA 1
ATOM 1525 C C . LYS A 1 191 ? -22.548 16.700 35.566 1.00 88.19 191 LYS A C 1
ATOM 1527 O O . LYS A 1 191 ? -22.946 17.711 36.146 1.00 88.19 191 LYS A O 1
ATOM 1532 N N . LEU A 1 192 ? -23.279 16.072 34.642 1.00 86.81 192 LEU A N 1
ATOM 1533 C CA . LEU A 1 192 ? -24.615 16.519 34.246 1.00 86.81 192 LEU A CA 1
ATOM 1534 C C . LEU A 1 192 ? -25.643 16.323 35.371 1.00 86.81 192 LEU A C 1
ATOM 1536 O O . LEU A 1 192 ? -26.454 17.216 35.615 1.00 86.81 192 LEU A O 1
ATOM 1540 N N . LYS A 1 193 ? -25.581 15.197 36.094 1.00 86.94 193 LYS A N 1
ATOM 1541 C CA . LYS A 1 193 ? -26.436 14.928 37.263 1.00 86.94 193 LYS A CA 1
ATOM 1542 C C . LYS A 1 193 ? -26.175 15.922 38.397 1.00 86.94 193 LYS A C 1
ATOM 1544 O O . LYS A 1 193 ? -27.130 16.466 38.944 1.00 86.94 193 LYS A O 1
ATOM 1549 N N . LYS A 1 194 ? -24.906 16.228 38.697 1.00 84.25 194 LYS A N 1
ATOM 1550 C CA . LYS A 1 194 ? -24.539 17.239 39.708 1.00 84.25 194 LYS A CA 1
ATOM 1551 C C . LYS A 1 194 ? -25.028 18.640 39.341 1.00 84.25 194 LYS A C 1
ATOM 1553 O O . LYS A 1 194 ? -25.604 19.309 40.192 1.00 84.25 194 LYS A O 1
ATOM 1558 N N . LYS A 1 195 ? -24.868 19.061 38.079 1.00 83.31 195 LYS A N 1
ATOM 1559 C CA . LYS A 1 195 ? -25.393 20.354 37.605 1.00 83.31 195 LYS A CA 1
ATOM 1560 C C . LYS A 1 195 ? -26.912 20.447 37.724 1.00 83.31 195 LYS A C 1
ATOM 1562 O O . LYS A 1 195 ? -27.410 21.469 38.172 1.00 83.31 195 LYS A O 1
ATOM 1567 N N . LYS A 1 196 ? -27.638 19.385 37.359 1.00 80.56 196 LYS A N 1
ATOM 1568 C CA . LYS A 1 196 ? -29.097 19.348 37.517 1.00 80.56 196 LYS A CA 1
ATOM 1569 C C . LYS A 1 196 ? -29.497 19.421 38.990 1.00 80.56 196 LYS A C 1
ATOM 1571 O O . LYS A 1 196 ? -30.348 20.227 39.317 1.00 80.56 196 LYS A O 1
ATOM 1576 N N . GLY A 1 197 ? -28.854 18.663 39.879 1.00 74.50 197 GLY A N 1
ATOM 1577 C CA . GLY A 1 197 ? -29.159 18.687 41.317 1.00 74.50 197 GLY A CA 1
ATOM 1578 C C . GLY A 1 197 ? -28.905 20.037 42.001 1.00 74.50 197 GLY A C 1
ATOM 1579 O O . GLY A 1 197 ? -29.652 20.406 42.898 1.00 74.50 197 GLY A O 1
ATOM 1580 N N . GLN A 1 198 ? -27.906 20.801 41.548 1.00 68.12 198 GLN A N 1
ATOM 1581 C CA . GLN A 1 198 ? -27.630 22.156 42.050 1.00 68.12 198 GLN A CA 1
ATOM 1582 C C . GLN A 1 198 ? -28.605 23.226 41.542 1.00 68.12 198 GLN A C 1
ATOM 1584 O O . GLN A 1 198 ? -28.594 24.332 42.059 1.00 68.12 198 GLN A O 1
ATOM 1589 N N . GLN A 1 199 ? -29.424 22.922 40.533 1.00 57.66 199 GLN A N 1
ATOM 1590 C CA . GLN A 1 199 ? -30.385 23.865 39.954 1.00 57.66 199 GLN A CA 1
ATOM 1591 C C . GLN A 1 199 ? -31.784 23.765 40.598 1.00 57.66 199 GLN A C 1
ATOM 1593 O O . GLN A 1 199 ? -32.664 24.551 40.263 1.00 57.66 199 GLN A O 1
ATOM 1598 N N . TYR A 1 200 ? -31.987 22.799 41.503 1.00 55.00 200 TYR A N 1
ATOM 1599 C CA . TYR A 1 200 ? -33.239 22.564 42.242 1.00 55.00 200 TYR A CA 1
ATOM 1600 C C . TYR A 1 200 ? -33.158 22.942 43.735 1.00 55.00 200 TYR A C 1
ATOM 1602 O O . TYR A 1 200 ? -34.077 22.624 44.488 1.00 55.00 200 TYR A O 1
ATOM 1610 N N . TYR A 1 201 ? -32.080 23.609 44.152 1.00 49.03 201 TYR A N 1
ATOM 1611 C CA . TYR A 1 201 ? -31.915 24.249 45.461 1.00 49.03 201 TYR A CA 1
ATOM 1612 C C . TYR A 1 201 ? -31.711 25.747 45.258 1.00 49.03 201 TYR A C 1
ATOM 1614 O O . TYR A 1 201 ? -32.214 26.515 46.104 1.00 49.03 201 TYR A O 1
#